Protein AF-A0A924VWR4-F1 (afdb_monomer)

Solvent-accessible surface area (backbone atoms only — not comparable to full-atom values): 21230 Å² total; per-residue (Å²): 136,88,89,84,88,86,80,84,83,84,87,79,92,81,86,88,82,91,78,92,75,86,85,80,85,77,79,80,83,76,83,80,79,82,78,81,77,81,79,81,80,83,77,82,84,86,85,78,79,92,75,90,78,89,78,88,80,89,82,89,89,87,81,88,88,86,81,90,88,87,88,84,91,82,80,90,79,89,89,79,91,80,87,75,86,86,85,73,83,84,75,73,81,76,75,78,75,76,89,74,75,83,78,75,78,74,81,53,50,90,92,40,77,46,79,45,73,54,29,44,74,101,55,84,35,13,27,23,37,36,44,34,42,60,70,42,28,39,35,38,36,30,6,19,20,75,57,51,90,94,40,81,93,51,71,67,46,67,52,74,55,64,75,46,48,79,42,30,90,27,48,55,32,35,34,42,37,39,66,48,53,35,29,47,56,26,36,84,84,42,38,74,65,46,64,64,48,43,35,37,28,25,66,62,33,52,52,52,50,53,59,58,40,65,80,40,82,86,58,78,88,79,52,72,44,73,57,67,81,59,55,72,46,76,57,78,94,38,44,36,33,35,30,62,33,50,48,101,50,79,63,24,26,18,43,34,41,57,47,102,84,26,28,38,34,30,45,48,72,68,52,83,55,44,60,96,88,37,67,34,75,68,51,50,59,37,56,52,82,53,68,96,54,62,70,67,43,75,56,73,69,66,93,59,73,90,60,85,85,78,76,82,41,66,67,61,54,51,54,52,51,58,50,61,75,71,108

Secondary structure (DSSP, 8-state):
------PPPP---------------PPPPPPPP---PPPPP-PPP-----------------------------------------------------------PPPPPTT--EEEEEESSSSSS--EEEEE-SS-EEEE----EE--TTSTT-SEE---THHHHTTGGGEEEEE-----HHHHTTHHHHTTTTT---EEE-HHHHHHHHHHHTT-TTSPPP-EEEPPTT-EEEETTEEEEEEE---SSTT-EEEEEEETTEEEEE--S----EETTEEPHHHHHHHGGGTT--EEEE----TTTTS-S-PPPHHHHHHHHHHHHH-

pLDDT: mean 75.99, std 27.94, range [26.2, 98.81]

Sequence (327 aa):
MNPNNNRPPSRVYHGGLKKNLPIQNNPTPAPRAVSTAPAPHRAPALVTRRHDNKLNMSDTFSSNAAGELTGIKMKKPGAKRFNMPRNRPNIGSASQIKHGVKHNIPDVAPDTFRIIPLGGVEEIGMNMTVFENEHDIIIIDAGFKFKEEATPGIDYILPNTKYLEERKHKIRAMIVTHGHLDHIGALPYIIEKLGMPPIYTRNLTSLMLKKRQAEFPHVPDLDFKIIEGNEGVMIGQTSVKFYGVTHSIPDSMGIIIDTPYGWITTPGDFKLDHIDGKPTDEEEENYKVFDGKNVLLLLGESTNIENPGFSTPESVVHDNLAEIVKS

Structure (mmCIF, N/CA/C/O backbone):
data_AF-A0A924VWR4-F1
#
_entry.id   AF-A0A924VWR4-F1
#
loop_
_atom_site.group_PDB
_atom_site.id
_atom_site.type_symbol
_atom_site.label_atom_id
_atom_site.label_alt_id
_atom_site.label_comp_id
_atom_site.label_asym_id
_atom_site.label_entity_id
_atom_site.label_seq_id
_atom_site.pdbx_PDB_ins_code
_atom_site.Cartn_x
_atom_site.Cartn_y
_atom_site.Cartn_z
_atom_site.occupancy
_atom_site.B_iso_or_equiv
_atom_site.auth_seq_id
_atom_site.auth_comp_id
_atom_site.auth_asym_id
_atom_site.auth_atom_id
_atom_site.pdbx_PDB_model_num
ATOM 1 N N . MET A 1 1 ? -51.755 -17.731 2.845 1.00 37.00 1 MET A N 1
ATOM 2 C CA . MET A 1 1 ? -52.050 -18.963 3.612 1.00 37.00 1 MET A CA 1
ATOM 3 C C . MET A 1 1 ? -50.994 -20.004 3.269 1.00 37.00 1 MET A C 1
ATOM 5 O O . MET A 1 1 ? -50.425 -19.932 2.192 1.00 37.00 1 MET A O 1
ATOM 9 N N . ASN A 1 2 ? -50.675 -20.835 4.255 1.00 29.77 2 ASN A N 1
ATOM 10 C CA . ASN A 1 2 ? -49.412 -21.539 4.504 1.00 29.77 2 ASN A CA 1
ATOM 11 C C . ASN A 1 2 ? -49.279 -22.870 3.689 1.00 29.77 2 ASN A C 1
ATOM 13 O O . ASN A 1 2 ? -50.127 -23.110 2.836 1.00 29.77 2 ASN A O 1
ATOM 17 N N . PRO A 1 3 ? -48.266 -23.740 3.900 1.00 49.81 3 PRO A N 1
ATOM 18 C CA . PRO A 1 3 ? -47.179 -24.053 2.961 1.00 49.81 3 PRO A CA 1
ATOM 19 C C . PRO A 1 3 ? -47.068 -25.583 2.698 1.00 49.81 3 PRO A C 1
ATOM 21 O O . PRO A 1 3 ? -47.842 -26.362 3.244 1.00 49.81 3 PRO A O 1
ATOM 24 N N . ASN A 1 4 ? -46.076 -26.064 1.937 1.00 36.31 4 ASN A N 1
ATOM 25 C CA . ASN A 1 4 ? -45.097 -27.033 2.473 1.00 36.31 4 ASN A CA 1
ATOM 26 C C . ASN A 1 4 ? -44.037 -27.489 1.449 1.00 36.31 4 ASN A C 1
ATOM 28 O O . ASN A 1 4 ? -44.326 -28.199 0.496 1.00 36.31 4 ASN A O 1
ATOM 32 N N . ASN A 1 5 ? -42.791 -27.145 1.792 1.00 38.50 5 ASN A N 1
ATOM 33 C CA . ASN A 1 5 ? -41.699 -28.079 2.088 1.00 38.50 5 ASN A CA 1
ATOM 34 C C . ASN A 1 5 ? -41.116 -28.944 0.948 1.00 38.50 5 ASN A C 1
ATOM 36 O O . ASN A 1 5 ? -41.550 -30.066 0.717 1.00 38.50 5 ASN A O 1
ATOM 40 N N . ASN A 1 6 ? -40.000 -28.484 0.374 1.00 37.72 6 ASN A N 1
ATOM 41 C CA . ASN A 1 6 ? -38.984 -29.363 -0.210 1.00 37.72 6 ASN A CA 1
ATOM 42 C C . ASN A 1 6 ? -37.606 -28.992 0.368 1.00 37.72 6 ASN A C 1
ATOM 44 O O . ASN A 1 6 ? -36.970 -28.032 -0.062 1.00 37.72 6 ASN A O 1
ATOM 48 N N . ARG A 1 7 ? -37.169 -29.747 1.386 1.00 40.91 7 ARG A N 1
ATOM 49 C CA . ARG A 1 7 ? -35.774 -29.802 1.856 1.00 40.91 7 ARG A CA 1
ATOM 50 C C . ARG A 1 7 ? -35.059 -30.966 1.156 1.00 40.91 7 ARG A C 1
ATOM 52 O O . ARG A 1 7 ? -35.660 -32.035 1.061 1.00 40.91 7 ARG A O 1
ATOM 59 N N . PRO A 1 8 ? -33.786 -30.829 0.751 1.00 43.38 8 PRO A N 1
ATOM 60 C CA . PRO A 1 8 ? -32.964 -31.973 0.370 1.00 43.38 8 PRO A CA 1
ATOM 61 C C . PRO A 1 8 ? -32.414 -32.702 1.617 1.00 43.38 8 PRO A C 1
ATOM 63 O O . PRO A 1 8 ? -32.308 -32.094 2.688 1.00 43.38 8 PRO A O 1
ATOM 66 N N . PRO A 1 9 ? -32.081 -34.003 1.517 1.00 45.09 9 PRO A N 1
ATOM 67 C CA . PRO A 1 9 ? -31.749 -34.824 2.674 1.00 45.09 9 PRO A CA 1
ATOM 68 C C . PRO A 1 9 ? -30.313 -34.623 3.173 1.00 45.09 9 PRO A C 1
ATOM 70 O O . PRO A 1 9 ? -29.363 -34.448 2.410 1.00 45.09 9 PRO A O 1
ATOM 73 N N . SER A 1 10 ? -30.184 -34.725 4.494 1.00 34.75 10 SER A N 1
ATOM 74 C CA . SER A 1 10 ? -28.952 -34.826 5.267 1.00 34.75 10 SER A CA 1
ATOM 75 C C . SER A 1 10 ? -28.187 -36.115 4.946 1.00 34.75 10 SER A C 1
ATOM 77 O O . SER A 1 10 ? -28.749 -37.210 4.951 1.00 34.75 10 SER A O 1
ATOM 79 N N . ARG A 1 11 ? -26.874 -36.002 4.713 1.00 36.19 11 ARG A N 1
ATOM 80 C CA . ARG A 1 11 ? -25.972 -37.155 4.597 1.00 36.19 11 ARG A CA 1
ATOM 81 C C . ARG A 1 11 ? -25.289 -37.394 5.942 1.00 36.19 11 ARG A C 1
ATOM 83 O O . ARG A 1 11 ? -24.495 -36.581 6.403 1.00 36.19 11 ARG A O 1
ATOM 90 N N . VAL A 1 12 ? -25.644 -38.513 6.564 1.00 34.88 12 VAL A N 1
ATOM 91 C CA . VAL A 1 12 ? -25.045 -39.040 7.792 1.00 34.88 12 VAL A CA 1
ATOM 92 C C . VAL A 1 12 ? -23.780 -39.823 7.440 1.00 34.88 12 VAL A C 1
ATOM 94 O O . VAL A 1 12 ? -23.773 -40.632 6.513 1.00 34.88 12 VAL A O 1
ATOM 97 N N . TYR A 1 13 ? -22.718 -39.568 8.203 1.00 29.55 13 TYR A N 1
ATOM 98 C CA . TYR A 1 13 ? -21.450 -40.293 8.206 1.00 29.55 13 TYR A CA 1
ATOM 99 C C . TYR A 1 13 ? -21.642 -41.771 8.572 1.00 29.55 13 TYR A C 1
ATOM 101 O O . TYR A 1 13 ? -22.291 -42.082 9.569 1.00 29.55 13 TYR A O 1
ATOM 109 N N . HIS A 1 14 ? -21.010 -42.676 7.824 1.00 35.41 14 HIS A N 1
ATOM 110 C CA . HIS A 1 14 ? -20.687 -44.036 8.268 1.00 35.41 14 HIS A CA 1
ATOM 111 C C . HIS A 1 14 ? -19.191 -44.271 8.058 1.00 35.41 14 HIS A C 1
ATOM 113 O O . HIS A 1 14 ? -18.649 -43.998 6.987 1.00 35.41 14 HIS A O 1
ATOM 119 N N . GLY A 1 15 ? -18.527 -44.719 9.122 1.00 28.70 15 GLY A N 1
ATOM 120 C CA . GLY A 1 15 ? -17.101 -45.001 9.148 1.00 28.70 15 GLY A CA 1
ATOM 121 C C . GLY A 1 15 ? -16.743 -46.426 8.728 1.00 28.70 15 GLY A C 1
ATOM 122 O O . GLY A 1 15 ? -17.579 -47.324 8.717 1.00 28.70 15 GLY A O 1
ATOM 123 N N . GLY A 1 16 ? -15.442 -46.604 8.484 1.00 28.48 16 GLY A N 1
ATOM 124 C CA . GLY A 1 16 ? -14.730 -47.874 8.621 1.00 28.48 16 GLY A CA 1
ATOM 125 C C . GLY A 1 16 ? -14.456 -48.634 7.324 1.00 28.48 16 GLY A C 1
ATOM 126 O O . GLY A 1 16 ? -15.314 -49.356 6.840 1.00 28.48 16 GLY A O 1
ATOM 127 N N . LEU A 1 17 ? -13.214 -48.581 6.828 1.00 33.00 17 LEU A N 1
ATOM 128 C CA . LEU A 1 17 ? -12.233 -49.672 6.983 1.00 33.00 17 LEU A CA 1
ATOM 129 C C . LEU A 1 17 ? -10.978 -49.417 6.132 1.00 33.00 17 LEU A C 1
ATOM 131 O O . LEU A 1 17 ? -11.029 -49.150 4.935 1.00 33.00 17 LEU A O 1
ATOM 135 N N . LYS A 1 18 ? -9.837 -49.505 6.819 1.00 34.91 18 LYS A N 1
ATOM 136 C CA . LYS A 1 18 ? -8.471 -49.328 6.326 1.00 34.91 18 LYS A CA 1
ATOM 137 C C . LYS A 1 18 ? -8.110 -50.404 5.294 1.00 34.91 18 LYS A C 1
ATOM 139 O O . LYS A 1 18 ? -8.316 -51.589 5.549 1.00 34.91 18 LYS A O 1
ATOM 144 N N . LYS A 1 19 ? -7.459 -50.007 4.197 1.00 36.84 19 LYS A N 1
ATOM 145 C CA . LYS A 1 19 ? -6.584 -50.885 3.407 1.00 36.84 19 LYS A CA 1
ATOM 146 C C . LYS A 1 19 ? -5.177 -50.296 3.389 1.00 36.84 19 LYS A C 1
ATOM 148 O O . LYS A 1 19 ? -4.987 -49.136 3.040 1.00 36.84 19 LYS A O 1
ATOM 153 N N . ASN A 1 20 ? -4.231 -51.121 3.827 1.00 35.22 20 ASN A N 1
ATOM 154 C CA . ASN A 1 20 ? -2.800 -50.856 3.884 1.00 35.22 20 ASN A CA 1
ATOM 155 C C . ASN A 1 20 ? -2.233 -50.627 2.475 1.00 35.22 20 ASN A C 1
ATOM 157 O O . ASN A 1 20 ? -2.425 -51.466 1.596 1.00 35.22 20 ASN A O 1
ATOM 161 N N . LEU A 1 21 ? -1.494 -49.533 2.298 1.00 37.75 21 LEU A N 1
ATOM 162 C CA . LEU A 1 21 ? -0.593 -49.298 1.168 1.00 37.75 21 LEU A CA 1
ATOM 163 C C . LEU A 1 21 ? 0.857 -49.351 1.684 1.00 37.75 21 LEU A C 1
ATOM 165 O O . LEU A 1 21 ? 1.100 -48.952 2.826 1.00 37.75 21 LEU A O 1
ATOM 169 N N . PRO A 1 22 ? 1.807 -49.888 0.900 1.00 37.09 22 PRO A N 1
ATOM 170 C CA . PRO A 1 22 ? 3.152 -50.182 1.374 1.00 37.09 22 PRO A CA 1
ATOM 171 C C . PRO A 1 22 ? 3.993 -48.913 1.543 1.00 37.09 22 PRO A C 1
ATOM 173 O O . PRO A 1 22 ? 3.976 -48.009 0.711 1.00 37.09 22 PRO A O 1
ATOM 176 N N . ILE A 1 23 ? 4.758 -48.896 2.634 1.00 36.91 23 ILE A N 1
ATOM 177 C CA . ILE A 1 23 ? 5.749 -47.880 2.988 1.00 36.91 23 ILE A CA 1
ATOM 178 C C . ILE A 1 23 ? 6.904 -47.968 1.982 1.00 36.91 23 ILE A C 1
ATOM 180 O O . ILE A 1 23 ? 7.640 -48.955 1.965 1.00 36.91 23 ILE A O 1
ATOM 184 N N . GLN A 1 24 ? 7.062 -46.946 1.141 1.00 37.56 24 GLN A N 1
ATOM 185 C CA . GLN A 1 24 ? 8.295 -46.728 0.388 1.00 37.56 24 GLN A CA 1
ATOM 186 C C . GLN A 1 24 ? 9.299 -46.009 1.293 1.00 37.56 24 GLN A C 1
ATOM 188 O O . GLN A 1 24 ? 9.077 -44.880 1.728 1.00 37.56 24 GLN A O 1
ATOM 193 N N . ASN A 1 25 ? 10.400 -46.695 1.590 1.00 35.03 25 ASN A N 1
ATOM 194 C CA . ASN A 1 25 ? 11.561 -46.133 2.266 1.00 35.03 25 ASN A CA 1
ATOM 195 C C . ASN A 1 25 ? 12.280 -45.175 1.307 1.00 35.03 25 ASN A C 1
ATOM 197 O O . ASN A 1 25 ? 12.964 -45.628 0.390 1.00 35.03 25 ASN A O 1
ATOM 201 N N . ASN A 1 26 ? 12.147 -43.866 1.524 1.00 37.81 26 ASN A N 1
ATOM 202 C CA . ASN A 1 26 ? 13.001 -42.882 0.862 1.00 37.81 26 ASN A CA 1
ATOM 203 C C . ASN A 1 26 ? 14.375 -42.847 1.555 1.00 37.81 26 ASN A C 1
ATOM 205 O O . ASN A 1 26 ? 14.426 -42.707 2.780 1.00 37.81 26 ASN A O 1
ATOM 209 N N . PRO A 1 27 ? 15.489 -42.976 0.812 1.00 44.00 27 PRO A N 1
ATOM 210 C CA . PRO A 1 27 ? 16.821 -42.944 1.393 1.00 44.00 27 PRO A CA 1
ATOM 211 C C . PRO A 1 27 ? 17.178 -41.535 1.882 1.00 44.00 27 PRO A C 1
ATOM 213 O O . PRO A 1 27 ? 16.954 -40.535 1.202 1.00 44.00 27 PRO A O 1
ATOM 216 N N . THR A 1 28 ? 17.760 -41.490 3.078 1.00 40.31 28 THR A N 1
ATOM 217 C CA . THR A 1 28 ? 18.341 -40.316 3.733 1.00 40.31 28 THR A CA 1
ATOM 218 C C . THR A 1 28 ? 19.301 -39.578 2.789 1.00 40.31 28 THR A C 1
ATOM 220 O O . THR A 1 28 ? 20.196 -40.219 2.231 1.00 40.31 28 THR A O 1
ATOM 223 N N . PRO A 1 29 ? 19.179 -38.251 2.606 1.00 41.34 29 PRO A N 1
ATOM 224 C CA . PRO A 1 29 ? 20.119 -37.510 1.776 1.00 41.34 29 PRO A CA 1
ATOM 225 C C . PRO A 1 29 ? 21.505 -37.485 2.434 1.00 41.34 29 PRO A C 1
ATOM 227 O O . PRO A 1 29 ? 21.658 -37.104 3.595 1.00 41.34 29 PRO A O 1
ATOM 230 N N . ALA A 1 30 ? 22.518 -37.908 1.677 1.00 41.94 30 ALA A N 1
ATOM 231 C CA . ALA A 1 30 ? 23.920 -37.825 2.067 1.00 41.94 30 ALA A CA 1
ATOM 232 C C . ALA A 1 30 ? 24.344 -36.355 2.288 1.00 41.94 30 ALA A C 1
ATOM 234 O O . ALA A 1 30 ? 23.867 -35.466 1.573 1.00 41.94 30 ALA A O 1
ATOM 235 N N . PRO A 1 31 ? 25.244 -36.073 3.249 1.00 39.56 31 PRO A N 1
ATOM 236 C CA . PRO A 1 31 ? 25.675 -34.713 3.544 1.00 39.56 31 PRO A CA 1
ATOM 237 C C . PRO A 1 31 ? 26.419 -34.114 2.344 1.00 39.56 31 PRO A C 1
ATOM 239 O O . PRO A 1 31 ? 27.400 -34.678 1.857 1.00 39.56 31 PRO A O 1
ATOM 242 N N . ARG A 1 32 ? 25.947 -32.957 1.862 1.00 37.31 32 ARG A N 1
ATOM 243 C CA . ARG A 1 32 ? 26.639 -32.173 0.832 1.00 37.31 32 ARG A CA 1
ATOM 244 C C . ARG A 1 32 ? 28.012 -31.752 1.353 1.00 37.31 32 ARG A C 1
ATOM 246 O O . ARG A 1 32 ? 28.119 -31.136 2.411 1.00 37.31 32 ARG A O 1
ATOM 253 N N . ALA A 1 33 ? 29.046 -32.070 0.579 1.00 34.66 33 ALA A N 1
ATOM 254 C CA . ALA A 1 33 ? 30.396 -31.579 0.795 1.00 34.66 33 ALA A CA 1
ATOM 255 C C . ALA A 1 33 ? 30.408 -30.044 0.748 1.00 34.66 33 ALA A C 1
ATOM 257 O O . ALA A 1 33 ? 29.919 -29.428 -0.201 1.00 34.66 33 ALA A O 1
ATOM 258 N N . VAL A 1 34 ? 30.968 -29.442 1.794 1.00 34.19 34 VAL A N 1
ATOM 259 C CA . VAL A 1 34 ? 31.228 -28.008 1.902 1.00 34.19 34 VAL A CA 1
ATOM 260 C C . VAL A 1 34 ? 32.286 -27.647 0.861 1.00 34.19 34 VAL A C 1
ATOM 262 O O . VAL A 1 34 ? 33.453 -28.001 1.003 1.00 34.19 34 VAL A O 1
ATOM 265 N N . SER A 1 35 ? 31.872 -26.967 -0.207 1.00 32.78 35 SER A N 1
ATOM 266 C CA . SER A 1 35 ? 32.797 -26.303 -1.122 1.00 32.78 35 SER A CA 1
ATOM 267 C C . SER A 1 35 ? 33.290 -25.025 -0.447 1.00 32.78 35 SER A C 1
ATOM 269 O O . SER A 1 35 ? 32.537 -24.072 -0.250 1.00 32.78 35 SER A O 1
ATOM 271 N N . THR A 1 36 ? 34.549 -25.034 -0.021 1.00 33.31 36 THR A N 1
ATOM 272 C CA . THR A 1 36 ? 35.241 -23.868 0.525 1.00 33.31 36 THR A CA 1
ATOM 273 C C . THR A 1 36 ? 35.600 -22.920 -0.616 1.00 33.31 36 THR A C 1
ATOM 275 O O . THR A 1 36 ? 36.595 -23.130 -1.312 1.00 33.31 36 THR A O 1
ATOM 278 N N . ALA A 1 37 ? 34.798 -21.874 -0.810 1.00 34.72 37 ALA A N 1
ATOM 279 C CA . ALA A 1 37 ? 35.198 -20.732 -1.622 1.00 34.72 37 ALA A CA 1
ATOM 280 C C . ALA A 1 37 ? 36.376 -20.000 -0.938 1.00 34.72 37 ALA A C 1
ATOM 282 O O . ALA A 1 37 ? 36.337 -19.795 0.280 1.00 34.72 37 ALA A O 1
ATOM 283 N N . PRO A 1 38 ? 37.436 -19.619 -1.674 1.00 38.03 38 PRO A N 1
ATOM 284 C CA . PRO A 1 38 ? 38.563 -18.895 -1.102 1.00 38.03 38 PRO A CA 1
ATOM 285 C C . PRO A 1 38 ? 38.150 -17.472 -0.704 1.00 38.03 38 PRO A C 1
ATOM 287 O O . PRO A 1 38 ? 37.421 -16.790 -1.422 1.00 38.03 38 PRO A O 1
ATOM 290 N N . ALA A 1 39 ? 38.631 -17.031 0.460 1.00 37.38 39 ALA A N 1
ATOM 291 C CA . ALA A 1 39 ? 38.384 -15.702 1.005 1.00 37.38 39 ALA A CA 1
ATOM 292 C C . ALA A 1 39 ? 38.864 -14.588 0.048 1.00 37.38 39 ALA A C 1
ATOM 294 O O . ALA A 1 39 ? 39.963 -14.700 -0.505 1.00 37.38 39 ALA A O 1
ATOM 295 N N . PRO A 1 40 ? 38.113 -13.483 -0.113 1.00 38.72 40 PRO A N 1
ATOM 296 C CA . PRO A 1 40 ? 38.601 -12.332 -0.856 1.00 38.72 40 PRO A CA 1
ATOM 297 C C . PRO A 1 40 ? 39.747 -11.652 -0.093 1.00 38.72 40 PRO A C 1
ATOM 299 O O . PRO A 1 40 ? 39.680 -11.414 1.116 1.00 38.72 40 PRO A O 1
ATOM 302 N N . HIS A 1 41 ? 40.819 -11.353 -0.823 1.00 36.97 41 HIS A N 1
ATOM 303 C CA . HIS A 1 41 ? 42.013 -10.676 -0.333 1.00 36.97 41 HIS A CA 1
ATOM 304 C C . HIS A 1 41 ? 41.678 -9.355 0.383 1.00 36.97 41 HIS A C 1
ATOM 306 O O . HIS A 1 41 ? 41.041 -8.465 -0.177 1.00 36.97 41 HIS A O 1
ATOM 312 N N . ARG A 1 42 ? 42.179 -9.208 1.618 1.00 32.25 42 ARG A N 1
ATOM 313 C CA . ARG A 1 42 ? 42.238 -7.930 2.341 1.00 32.25 42 ARG A CA 1
ATOM 314 C C . ARG A 1 42 ? 43.100 -6.936 1.559 1.00 32.25 42 ARG A C 1
ATOM 316 O O . ARG A 1 42 ? 44.308 -7.133 1.444 1.00 32.25 42 ARG A O 1
ATOM 323 N N . ALA A 1 43 ? 42.492 -5.851 1.091 1.00 35.53 43 ALA A N 1
ATOM 324 C CA . ALA A 1 43 ? 43.220 -4.657 0.680 1.00 35.53 43 ALA A CA 1
ATOM 325 C C . ALA A 1 43 ? 43.857 -3.978 1.916 1.00 35.53 43 ALA A C 1
ATOM 327 O O . ALA A 1 43 ? 43.243 -3.971 2.990 1.00 35.53 43 ALA A O 1
ATOM 328 N N . PRO A 1 44 ? 45.082 -3.434 1.812 1.00 35.59 44 PRO A N 1
ATOM 329 C CA . PRO A 1 44 ? 45.762 -2.810 2.940 1.00 35.59 44 PRO A CA 1
ATOM 330 C C . PRO A 1 44 ? 45.117 -1.471 3.324 1.00 35.59 44 PRO A C 1
ATOM 332 O O . PRO A 1 44 ? 44.711 -0.681 2.475 1.00 35.59 44 PRO A O 1
ATOM 335 N N . ALA A 1 45 ? 45.058 -1.222 4.632 1.00 30.56 45 ALA A N 1
ATOM 336 C CA . ALA A 1 45 ? 44.579 0.017 5.228 1.00 30.56 45 ALA A CA 1
ATOM 337 C C . ALA A 1 45 ? 45.467 1.207 4.827 1.00 30.56 45 ALA A C 1
ATOM 339 O O . ALA A 1 45 ? 46.664 1.225 5.121 1.00 30.56 45 ALA A O 1
ATOM 340 N N . LEU A 1 46 ? 44.867 2.225 4.207 1.00 30.20 46 LEU A N 1
ATOM 341 C CA . LEU A 1 46 ? 45.520 3.508 3.974 1.00 30.20 46 LEU A CA 1
ATOM 342 C C . LEU A 1 46 ? 45.379 4.374 5.234 1.00 30.20 46 LEU A C 1
ATOM 344 O O . LEU A 1 46 ? 44.351 4.999 5.484 1.00 30.20 46 LEU A O 1
ATOM 348 N N . VAL A 1 47 ? 46.432 4.389 6.047 1.00 29.52 47 VAL A N 1
ATOM 349 C CA . VAL A 1 47 ? 46.640 5.380 7.105 1.00 29.52 47 VAL A CA 1
ATOM 350 C C . VAL A 1 47 ? 47.368 6.569 6.491 1.00 29.52 47 VAL A C 1
ATOM 352 O O . VAL A 1 47 ? 48.569 6.479 6.260 1.00 29.52 47 VAL A O 1
ATOM 355 N N . THR A 1 48 ? 46.696 7.708 6.309 1.00 31.83 48 THR A N 1
ATOM 356 C CA . THR A 1 48 ? 47.388 9.000 6.172 1.00 31.83 48 THR A CA 1
ATOM 357 C C . THR A 1 48 ? 46.606 10.150 6.807 1.00 31.83 48 THR A C 1
ATOM 359 O O . THR A 1 48 ? 45.629 10.645 6.262 1.00 31.83 48 THR A O 1
ATOM 362 N N . ARG A 1 49 ? 47.124 10.557 7.972 1.00 27.56 49 ARG A N 1
ATOM 363 C CA . ARG A 1 49 ? 47.335 11.927 8.478 1.00 27.56 49 ARG A CA 1
ATOM 364 C C . ARG A 1 49 ? 46.169 12.926 8.433 1.00 27.56 49 ARG A C 1
ATOM 366 O O . ARG A 1 49 ? 45.872 13.537 7.416 1.00 27.56 49 ARG A O 1
ATOM 373 N N . ARG A 1 50 ? 45.679 13.234 9.641 1.00 27.83 50 ARG A N 1
ATOM 374 C CA . ARG A 1 50 ? 45.103 14.537 10.003 1.00 27.83 50 ARG A CA 1
ATOM 375 C C . ARG A 1 50 ? 46.090 15.654 9.650 1.00 27.83 50 ARG A C 1
ATOM 377 O O . ARG A 1 50 ? 47.246 15.599 10.077 1.00 27.83 50 ARG A O 1
ATOM 384 N N . HIS A 1 51 ? 45.628 16.660 8.920 1.00 30.53 51 HIS A N 1
ATOM 385 C CA . HIS A 1 51 ? 46.253 17.977 8.863 1.00 30.53 51 HIS A CA 1
ATOM 386 C C . HIS A 1 51 ? 45.205 19.010 9.260 1.00 30.53 51 HIS A C 1
ATOM 388 O O . HIS A 1 51 ? 44.265 19.286 8.520 1.00 30.53 51 HIS A O 1
ATOM 394 N N . ASP A 1 52 ? 45.386 19.533 10.469 1.00 31.11 52 ASP A N 1
ATOM 395 C CA . ASP A 1 52 ? 44.813 20.793 10.903 1.00 31.11 52 ASP A CA 1
ATOM 396 C C . ASP A 1 52 ? 45.417 21.907 10.045 1.00 31.11 52 ASP A C 1
ATOM 398 O O . ASP A 1 52 ? 46.637 22.015 9.949 1.00 31.11 52 ASP A O 1
ATOM 402 N N . ASN A 1 53 ? 44.580 22.756 9.455 1.00 29.58 53 ASN A N 1
ATOM 403 C CA . ASN A 1 53 ? 45.028 24.052 8.962 1.00 29.58 53 ASN A CA 1
ATOM 404 C C . ASN A 1 53 ? 44.016 25.125 9.364 1.00 29.58 53 ASN A C 1
ATOM 406 O O . ASN A 1 53 ? 43.001 25.354 8.710 1.00 29.58 53 ASN A O 1
ATOM 410 N N . LYS A 1 54 ? 44.325 25.780 10.486 1.00 29.48 54 LYS A N 1
ATOM 411 C CA . LYS A 1 54 ? 43.894 27.146 10.779 1.00 29.48 54 LYS A CA 1
ATOM 412 C C . LYS A 1 54 ? 44.737 28.086 9.925 1.00 29.48 54 LYS A C 1
ATOM 414 O O . LYS A 1 54 ? 45.947 28.128 10.116 1.00 29.48 54 LYS A O 1
ATOM 419 N N . LEU A 1 55 ? 44.103 28.900 9.089 1.00 29.41 55 LEU A N 1
ATOM 420 C CA . LEU A 1 55 ? 44.685 30.151 8.609 1.00 29.41 55 LEU A CA 1
ATOM 421 C C . LEU A 1 55 ? 43.614 31.244 8.660 1.00 29.41 55 LEU A C 1
ATOM 423 O O . LEU A 1 55 ? 42.647 31.229 7.906 1.00 29.41 55 LEU A O 1
ATOM 427 N N . ASN A 1 56 ? 43.811 32.173 9.595 1.00 27.58 56 ASN A N 1
ATOM 428 C CA . ASN A 1 56 ? 43.296 33.534 9.516 1.00 27.58 56 ASN A CA 1
ATOM 429 C C . ASN A 1 56 ? 44.189 34.312 8.546 1.00 27.58 56 ASN A C 1
ATOM 431 O O . ASN A 1 56 ? 45.409 34.225 8.673 1.00 27.58 56 ASN A O 1
ATOM 435 N N . MET A 1 57 ? 43.606 35.162 7.701 1.00 27.50 57 MET A N 1
ATOM 436 C CA . MET A 1 57 ? 44.212 36.459 7.401 1.00 27.50 57 MET A CA 1
ATOM 437 C C . MET A 1 57 ? 43.165 37.446 6.887 1.00 27.50 57 MET A C 1
ATOM 439 O O . MET A 1 57 ? 42.443 37.191 5.926 1.00 27.50 57 MET A O 1
ATOM 443 N N . SER A 1 58 ? 43.092 38.556 7.612 1.00 28.27 58 SER A N 1
ATOM 444 C CA . SER A 1 58 ? 42.569 39.852 7.209 1.00 28.27 58 SER A CA 1
ATOM 445 C C . SER A 1 58 ? 43.388 40.438 6.060 1.00 28.27 58 SER A C 1
ATOM 447 O O . SER A 1 58 ? 44.575 40.141 5.966 1.00 28.27 58 SER A O 1
ATOM 449 N N . ASP A 1 59 ? 42.751 41.278 5.236 1.00 28.81 59 ASP A N 1
ATOM 450 C CA . ASP A 1 59 ? 43.212 42.623 4.828 1.00 28.81 59 ASP A CA 1
ATOM 451 C C . ASP A 1 59 ? 42.319 43.134 3.678 1.00 28.81 59 ASP A C 1
ATOM 453 O O . ASP A 1 59 ? 42.161 42.496 2.645 1.00 28.81 59 ASP A O 1
ATOM 457 N N . THR A 1 60 ? 41.418 44.066 4.001 1.00 27.84 60 THR A N 1
ATOM 458 C CA . THR A 1 60 ? 41.478 45.507 3.677 1.00 27.84 60 THR A CA 1
ATOM 459 C C . THR A 1 60 ? 41.228 45.857 2.207 1.00 27.84 60 THR A C 1
ATOM 461 O O . THR A 1 60 ? 42.073 45.671 1.350 1.00 27.84 60 THR A O 1
ATOM 464 N N . PHE A 1 61 ? 40.086 46.507 1.957 1.00 26.20 61 PHE A N 1
ATOM 465 C CA . PHE A 1 61 ? 40.032 47.769 1.214 1.00 26.20 61 PHE A CA 1
ATOM 466 C C . PHE A 1 61 ? 38.885 48.620 1.777 1.00 26.20 61 PHE A C 1
ATOM 468 O O . PHE A 1 61 ? 37.727 48.211 1.802 1.00 26.20 61 PHE A O 1
ATOM 475 N N . SER A 1 62 ? 39.255 49.794 2.285 1.00 27.67 62 SER A N 1
ATOM 476 C CA . SER A 1 62 ? 38.375 50.882 2.706 1.00 27.67 62 SER A CA 1
ATOM 477 C C . SER A 1 62 ? 38.397 51.961 1.629 1.00 27.67 62 SER A C 1
ATOM 479 O O . SER A 1 62 ? 39.472 52.283 1.125 1.00 27.67 62 SER A O 1
ATOM 481 N N . SER A 1 63 ? 37.247 52.576 1.349 1.00 28.78 63 SER A N 1
ATOM 482 C CA . SER A 1 63 ? 37.195 53.986 0.951 1.00 28.78 63 SER A CA 1
ATOM 483 C C . SER A 1 63 ? 35.819 54.599 1.242 1.00 28.78 63 SER A C 1
ATOM 485 O O . SER A 1 63 ? 34.853 54.366 0.523 1.00 28.78 63 SER A O 1
ATOM 487 N N . ASN A 1 64 ? 35.773 55.347 2.348 1.00 30.12 64 ASN A N 1
ATOM 488 C CA . ASN A 1 64 ? 35.169 56.669 2.572 1.00 30.12 64 ASN A CA 1
ATOM 489 C C . ASN A 1 64 ? 34.049 57.175 1.639 1.00 30.12 64 ASN A C 1
ATOM 491 O O . ASN A 1 64 ? 34.273 57.359 0.449 1.00 30.12 64 ASN A O 1
ATOM 495 N N . ALA A 1 65 ? 32.949 57.655 2.236 1.00 28.84 65 ALA A N 1
ATOM 496 C CA . ALA A 1 65 ? 32.720 59.099 2.422 1.00 28.84 65 ALA A CA 1
ATOM 497 C C . ALA A 1 65 ? 31.471 59.362 3.285 1.00 28.84 65 ALA A C 1
ATOM 499 O O . ALA A 1 65 ? 30.394 58.825 3.038 1.00 28.84 65 ALA A O 1
ATOM 500 N N . ALA A 1 66 ? 31.642 60.219 4.291 1.00 31.11 66 ALA A N 1
ATOM 501 C CA . ALA A 1 66 ? 30.608 60.792 5.145 1.00 31.11 66 ALA A CA 1
ATOM 502 C C . ALA A 1 66 ? 30.519 62.312 4.904 1.00 31.11 66 ALA A C 1
ATOM 504 O O . ALA A 1 66 ? 31.503 62.928 4.500 1.00 31.11 66 ALA A O 1
ATOM 505 N N . GLY A 1 67 ? 29.365 62.897 5.223 1.00 26.75 67 GLY A N 1
ATOM 506 C CA . GLY A 1 67 ? 29.135 64.332 5.459 1.00 26.75 67 GLY A CA 1
ATOM 507 C C . GLY A 1 67 ? 27.693 64.499 5.958 1.00 26.75 67 GLY A C 1
ATOM 508 O O . GLY A 1 67 ? 26.773 64.163 5.221 1.00 26.75 67 GLY A O 1
ATOM 509 N N . GLU A 1 68 ? 27.461 64.617 7.275 1.00 31.16 68 GLU A N 1
ATOM 510 C CA . GLU A 1 68 ? 27.323 65.870 8.065 1.00 31.16 68 GLU A CA 1
ATOM 511 C C . GLU A 1 68 ? 26.055 66.671 7.697 1.00 31.16 68 GLU A C 1
ATOM 513 O O . GLU A 1 68 ? 25.746 66.823 6.527 1.00 31.16 68 GLU A O 1
ATOM 518 N N . LEU A 1 69 ? 25.236 67.264 8.575 1.00 30.81 69 LEU A N 1
ATOM 519 C CA . LEU A 1 69 ? 25.226 67.595 10.011 1.00 30.81 69 LEU A CA 1
ATOM 520 C C . LEU A 1 69 ? 23.786 68.140 10.255 1.00 30.81 69 LEU A C 1
ATOM 522 O O . LEU A 1 69 ? 23.239 68.835 9.405 1.00 30.81 69 LEU A O 1
ATOM 526 N N . THR A 1 70 ? 23.047 67.851 11.324 1.00 28.84 70 THR A N 1
ATOM 527 C CA . THR A 1 70 ? 23.050 68.611 12.588 1.00 28.84 70 THR A CA 1
ATOM 528 C C . THR A 1 70 ? 21.844 68.150 13.420 1.00 28.84 70 THR A C 1
ATOM 530 O O . THR A 1 70 ? 20.765 67.892 12.888 1.00 28.84 70 THR A O 1
ATOM 533 N N . GLY A 1 71 ? 22.015 68.058 14.738 1.00 29.94 71 GLY A N 1
ATOM 534 C CA . GLY A 1 71 ? 20.929 67.820 15.685 1.00 29.94 71 GLY A CA 1
ATOM 535 C C . GLY A 1 71 ? 20.477 69.105 16.376 1.00 29.94 71 GLY A C 1
ATOM 536 O O . GLY A 1 71 ? 21.298 69.962 16.689 1.00 29.94 71 GLY A O 1
ATOM 537 N N . ILE A 1 72 ? 19.185 69.187 16.705 1.00 28.84 72 ILE A N 1
ATOM 538 C CA . ILE A 1 72 ? 18.663 70.031 17.789 1.00 28.84 72 ILE A CA 1
ATOM 539 C C . ILE A 1 72 ? 17.644 69.201 18.584 1.00 28.84 72 ILE A C 1
ATOM 541 O O . ILE A 1 72 ? 16.649 68.716 18.050 1.00 28.84 72 ILE A O 1
ATOM 545 N N . LYS A 1 73 ? 17.906 69.033 19.884 1.00 38.88 73 LYS A N 1
ATOM 546 C CA . LYS A 1 73 ? 17.002 68.441 20.885 1.00 38.88 73 LYS A CA 1
ATOM 547 C C . LYS A 1 73 ? 16.062 69.534 21.398 1.00 38.88 73 LYS A C 1
ATOM 549 O O . LYS A 1 73 ? 16.574 70.522 21.910 1.00 38.88 73 LYS A O 1
ATOM 554 N N . MET A 1 74 ? 14.737 69.336 21.377 1.00 27.72 74 MET A N 1
ATOM 555 C CA . MET A 1 74 ? 13.781 70.117 22.188 1.00 27.72 74 MET A CA 1
ATOM 556 C C . MET A 1 74 ? 12.550 69.300 22.640 1.00 27.72 74 MET A C 1
ATOM 558 O O . MET A 1 74 ? 12.238 68.242 22.105 1.00 27.72 74 MET A O 1
ATOM 562 N N . LYS A 1 75 ? 11.940 69.800 23.723 1.00 28.61 75 LYS A N 1
ATOM 563 C CA . LYS A 1 75 ? 10.999 69.208 24.697 1.00 28.61 75 LYS A CA 1
ATOM 564 C C . LYS A 1 75 ? 9.692 68.611 24.142 1.00 28.61 75 LYS A C 1
ATOM 566 O O . LYS A 1 75 ? 9.127 69.110 23.179 1.00 28.61 75 LYS A O 1
ATOM 571 N N . LYS A 1 76 ? 9.136 67.644 24.895 1.00 40.53 76 LYS A N 1
ATOM 572 C CA . LYS A 1 76 ? 7.726 67.204 24.828 1.00 40.53 76 LYS A CA 1
ATOM 573 C C . LYS A 1 76 ? 6.759 68.377 25.068 1.00 40.53 76 LYS A C 1
ATOM 575 O O . LYS A 1 76 ? 6.920 69.076 26.070 1.00 40.53 76 LYS A O 1
ATOM 580 N N . PRO A 1 77 ? 5.664 68.450 24.299 1.00 31.42 77 PRO A N 1
ATOM 581 C CA . PRO A 1 77 ? 4.376 68.881 24.818 1.00 31.42 77 PRO A CA 1
ATOM 582 C C . PRO A 1 77 ? 3.332 67.768 24.666 1.00 31.42 77 PRO A C 1
ATOM 584 O O . PRO A 1 77 ? 3.341 66.984 23.719 1.00 31.42 77 PRO A O 1
ATOM 587 N N . GLY A 1 78 ? 2.438 67.676 25.646 1.00 34.47 78 GLY A N 1
ATOM 588 C CA . GLY A 1 78 ? 1.286 66.792 25.571 1.00 34.47 78 GLY A CA 1
ATOM 589 C C . GLY A 1 78 ? 0.193 67.316 24.638 1.00 34.47 78 GLY A C 1
ATOM 590 O O . GLY A 1 78 ? 0.160 68.494 24.290 1.00 34.47 78 GLY A O 1
ATOM 591 N N . ALA A 1 79 ? -0.750 66.407 24.382 1.00 33.44 79 ALA A N 1
ATOM 592 C CA . ALA A 1 79 ? -2.188 66.618 24.215 1.00 33.44 79 ALA A CA 1
ATOM 593 C C . ALA A 1 79 ? -2.813 66.204 22.867 1.00 33.44 79 ALA A C 1
ATOM 595 O O . ALA A 1 79 ? -2.333 66.510 21.783 1.00 33.44 79 ALA A O 1
ATOM 596 N N . LYS A 1 80 ? -4.009 65.626 23.056 1.00 31.31 80 LYS A N 1
ATOM 597 C CA . LYS A 1 80 ? -5.177 65.499 22.169 1.00 31.31 80 LYS A CA 1
ATOM 598 C C . LYS A 1 80 ? -5.272 64.244 21.294 1.00 31.31 80 LYS A C 1
ATOM 600 O O . LYS A 1 80 ? -4.765 64.155 20.185 1.00 31.31 80 LYS A O 1
ATOM 605 N N . ARG A 1 81 ? -6.069 63.305 21.824 1.00 40.81 81 ARG A N 1
ATOM 606 C CA . ARG A 1 81 ? -6.812 62.277 21.086 1.00 40.81 81 ARG A CA 1
ATOM 607 C C . ARG A 1 81 ? -7.580 62.942 19.938 1.00 40.81 81 ARG A C 1
ATOM 609 O O . ARG A 1 81 ? -8.471 63.745 20.200 1.00 40.81 81 ARG A O 1
ATOM 616 N N . PHE A 1 82 ? -7.268 62.564 18.704 1.00 32.38 82 PHE A N 1
ATOM 617 C CA . PHE A 1 82 ? -8.124 62.811 17.548 1.00 32.38 82 PHE A CA 1
ATOM 618 C C . PHE A 1 82 ? -8.811 61.501 17.172 1.00 32.38 82 PHE A C 1
ATOM 620 O O . PHE A 1 82 ? -8.167 60.517 16.815 1.00 32.38 82 PHE A O 1
ATOM 627 N N . ASN A 1 83 ? -10.130 61.490 17.333 1.00 38.75 83 ASN A N 1
ATOM 628 C CA . ASN A 1 83 ? -11.005 60.381 16.992 1.00 38.75 83 ASN A CA 1
ATOM 629 C C . ASN A 1 83 ? -11.448 60.591 15.536 1.00 38.75 83 ASN A C 1
ATOM 631 O O . ASN A 1 83 ? -12.195 61.528 15.269 1.00 38.75 83 ASN A O 1
ATOM 635 N N . MET A 1 84 ? -10.968 59.767 14.601 1.00 35.41 84 MET A N 1
ATOM 636 C CA . MET A 1 84 ? -11.464 59.751 13.218 1.00 35.41 84 MET A CA 1
ATOM 637 C C . MET A 1 84 ? -12.368 58.526 13.013 1.00 35.41 84 MET A C 1
ATOM 639 O O . MET A 1 84 ? -11.971 57.422 13.399 1.00 35.41 84 MET A O 1
ATOM 643 N N . PRO A 1 85 ? -13.573 58.678 12.431 1.00 36.41 85 PRO A N 1
ATOM 644 C CA . PRO A 1 85 ? -14.517 57.577 12.297 1.00 36.41 85 PRO A CA 1
ATOM 645 C C . PRO A 1 85 ? -14.033 56.568 11.251 1.00 36.41 85 PRO A C 1
ATOM 647 O O . PRO A 1 85 ? -13.722 56.924 10.115 1.00 36.41 85 PRO A O 1
ATOM 650 N N . ARG A 1 86 ? -14.010 55.284 11.620 1.00 41.16 86 ARG A N 1
ATOM 651 C CA . ARG A 1 86 ? -13.855 54.177 10.671 1.00 41.16 86 ARG A CA 1
ATOM 652 C C . ARG A 1 86 ? -15.160 54.000 9.903 1.00 41.16 86 ARG A C 1
ATOM 654 O O . ARG A 1 86 ? -16.104 53.438 10.443 1.00 41.16 86 ARG A O 1
ATOM 661 N N . ASN A 1 87 ? -15.181 54.414 8.641 1.00 38.19 87 ASN A N 1
ATOM 662 C CA . ASN A 1 87 ? -16.228 54.020 7.706 1.00 38.19 87 ASN A CA 1
ATOM 663 C C . ASN A 1 87 ? -15.674 52.899 6.811 1.00 38.19 87 ASN A C 1
ATOM 665 O O . ASN A 1 87 ? -14.987 53.161 5.827 1.00 38.19 87 ASN A O 1
ATOM 669 N N . ARG A 1 88 ? -15.896 51.637 7.205 1.00 36.84 88 ARG A N 1
ATOM 670 C CA . ARG A 1 88 ? -15.714 50.477 6.317 1.00 36.84 88 ARG A CA 1
ATOM 671 C C . ARG A 1 88 ? -17.082 50.144 5.715 1.00 36.84 88 ARG A C 1
ATOM 673 O O . ARG A 1 88 ? -18.023 49.982 6.491 1.00 36.84 88 ARG A O 1
ATOM 680 N N . PRO A 1 89 ? -17.215 50.042 4.384 1.00 35.44 89 PRO A N 1
ATOM 681 C CA . PRO A 1 89 ? -18.475 49.653 3.771 1.00 35.44 89 PRO A CA 1
ATOM 682 C C . PRO A 1 89 ? -18.862 48.237 4.213 1.00 35.44 89 PRO A C 1
ATOM 684 O O . PRO A 1 89 ? -18.041 47.318 4.228 1.00 35.44 89 PRO A O 1
ATOM 687 N N . ASN A 1 90 ? -20.125 48.106 4.614 1.00 38.97 90 ASN A N 1
ATOM 688 C CA . ASN A 1 90 ? -20.759 46.880 5.073 1.00 38.97 90 ASN A CA 1
ATOM 689 C C . ASN A 1 90 ? -20.962 45.947 3.867 1.00 38.97 90 ASN A C 1
ATOM 691 O O . ASN A 1 90 ? -21.954 46.062 3.149 1.00 38.97 90 ASN A O 1
ATOM 695 N N . ILE A 1 91 ? -19.990 45.072 3.604 1.00 41.34 91 ILE A N 1
ATOM 696 C CA . ILE A 1 91 ? -20.165 43.964 2.661 1.00 41.34 91 ILE A CA 1
ATOM 697 C C . ILE A 1 91 ? -21.089 42.964 3.350 1.00 41.34 91 ILE A C 1
ATOM 699 O O . ILE A 1 91 ? -20.780 42.466 4.433 1.00 41.34 91 ILE A O 1
ATOM 703 N N . GLY A 1 92 ? -22.252 42.762 2.733 1.00 36.31 92 GLY A N 1
ATOM 704 C CA . GLY A 1 92 ? -23.354 41.966 3.246 1.00 36.31 92 GLY A CA 1
ATOM 705 C C . GLY A 1 92 ? -22.923 40.594 3.750 1.00 36.31 92 GLY A C 1
ATOM 706 O O . GLY A 1 92 ? -21.996 39.977 3.232 1.00 36.31 92 GLY A O 1
ATOM 707 N N . SER A 1 93 ? -23.635 40.161 4.788 1.00 39.38 93 SER A N 1
ATOM 708 C CA . SER A 1 93 ? -23.586 38.851 5.427 1.00 39.38 93 SER A CA 1
ATOM 709 C C . SER A 1 93 ? -23.059 37.745 4.511 1.00 39.38 93 SER A C 1
ATOM 711 O O . SER A 1 93 ? -23.793 37.224 3.669 1.00 39.38 93 SER A O 1
ATOM 713 N N . ALA A 1 94 ? -21.809 37.338 4.737 1.00 42.84 94 ALA A N 1
ATOM 714 C CA . ALA A 1 94 ? -21.377 36.002 4.375 1.00 42.84 94 ALA A CA 1
ATOM 715 C C . ALA A 1 94 ? -22.395 35.040 4.995 1.00 42.84 94 ALA A C 1
ATOM 717 O O . ALA A 1 94 ? -22.565 35.012 6.218 1.00 42.84 94 ALA A O 1
ATOM 718 N N . SER A 1 95 ? -23.138 34.328 4.146 1.00 40.88 95 SER A N 1
ATOM 719 C CA . SER A 1 95 ? -24.024 33.265 4.590 1.00 40.88 95 SER A CA 1
ATOM 720 C C . SER A 1 95 ? -23.213 32.374 5.517 1.00 40.88 95 SER A C 1
ATOM 722 O O . SER A 1 95 ? -22.178 31.844 5.110 1.00 40.88 95 SER A O 1
ATOM 724 N N . GLN A 1 96 ? -23.646 32.253 6.768 1.00 41.72 96 GLN A N 1
ATOM 725 C CA . GLN A 1 96 ? -23.096 31.279 7.692 1.00 41.72 96 GLN A CA 1
ATOM 726 C C . GLN A 1 96 ? -23.227 29.906 7.030 1.00 41.72 96 GLN A C 1
ATOM 728 O O . GLN A 1 96 ? -24.306 29.312 7.032 1.00 41.72 96 GLN A O 1
ATOM 733 N N . ILE A 1 97 ? -22.143 29.407 6.431 1.00 41.69 97 ILE A N 1
ATOM 734 C CA . ILE A 1 97 ? -22.036 27.999 6.073 1.00 41.69 97 ILE A CA 1
ATOM 735 C C . ILE A 1 97 ? -22.092 27.280 7.410 1.00 41.69 97 ILE A C 1
ATOM 737 O O . ILE A 1 97 ? -21.127 27.306 8.178 1.00 41.69 97 ILE A O 1
ATOM 741 N N . LYS A 1 98 ? -23.265 26.724 7.723 1.00 37.34 98 LYS A N 1
ATOM 742 C CA . LYS A 1 98 ? -23.506 25.919 8.915 1.00 37.34 98 LYS A CA 1
ATOM 743 C C . LYS A 1 98 ? -22.499 24.766 8.916 1.00 37.34 98 LYS A C 1
ATOM 745 O O . LYS A 1 98 ? -22.740 23.722 8.321 1.00 37.34 98 LYS A O 1
ATOM 750 N N . HIS A 1 99 ? -21.370 24.959 9.591 1.00 50.31 99 HIS A N 1
ATOM 751 C CA . HIS A 1 99 ? -20.461 23.893 9.994 1.00 50.31 99 HIS A CA 1
ATOM 752 C C . HIS A 1 99 ? -21.191 23.078 11.063 1.00 50.31 99 HIS A C 1
ATOM 754 O O . HIS A 1 99 ? -21.079 23.366 12.252 1.00 50.31 99 HIS A O 1
ATOM 760 N N . GLY A 1 100 ? -22.053 22.149 10.647 1.00 46.75 100 GLY A N 1
ATOM 761 C CA . GLY A 1 100 ? -23.026 21.598 11.587 1.00 46.75 100 GLY A CA 1
ATOM 762 C C . GLY A 1 100 ? -23.784 20.355 11.154 1.00 46.75 100 GLY A C 1
ATOM 763 O O . GLY A 1 100 ? -24.821 20.080 11.744 1.00 46.75 100 GLY A O 1
ATOM 764 N N . VAL A 1 101 ? -23.287 19.584 10.189 1.00 44.53 101 VAL A N 1
ATOM 765 C CA . VAL A 1 101 ? -23.700 18.182 10.071 1.00 44.53 101 VAL A CA 1
ATOM 766 C C . VAL A 1 101 ? -22.475 17.344 10.395 1.00 44.53 101 VAL A C 1
ATOM 768 O O . VAL A 1 101 ? -21.588 17.169 9.564 1.00 44.53 101 VAL A O 1
ATOM 771 N N . LYS A 1 102 ? -22.388 16.859 11.639 1.00 56.50 102 LYS A N 1
ATOM 772 C CA . LYS A 1 102 ? -21.536 15.702 11.922 1.00 56.50 102 LYS A CA 1
ATOM 773 C C . LYS A 1 102 ? -22.144 14.552 11.127 1.00 56.50 102 LYS A C 1
ATOM 775 O O . LYS A 1 102 ? -23.128 13.964 11.565 1.00 56.50 102 LYS A O 1
ATOM 780 N N . HIS A 1 103 ? -21.613 14.284 9.939 1.00 59.16 103 HIS A N 1
ATOM 781 C CA . HIS A 1 103 ? -21.883 13.027 9.260 1.00 59.16 103 HIS A CA 1
ATOM 782 C C . HIS A 1 103 ? -21.319 11.931 10.157 1.00 59.16 103 HIS A C 1
ATOM 784 O O . HIS A 1 103 ? -20.108 11.743 10.240 1.00 59.16 103 HIS A O 1
ATOM 790 N N . ASN A 1 104 ? -22.200 11.294 10.924 1.00 79.50 104 ASN A N 1
ATOM 791 C CA . ASN A 1 104 ? -21.813 10.199 11.788 1.00 79.50 104 ASN A CA 1
ATOM 792 C C . ASN A 1 104 ? -21.603 8.988 10.880 1.00 79.50 104 ASN A C 1
ATOM 794 O O . ASN A 1 104 ? -22.572 8.367 10.449 1.00 79.50 104 ASN A O 1
ATOM 798 N N . ILE A 1 105 ? -20.352 8.721 10.503 1.00 85.62 105 ILE A N 1
ATOM 799 C CA . ILE A 1 105 ? -20.018 7.510 9.756 1.00 85.62 105 ILE A CA 1
ATOM 800 C C . ILE A 1 105 ? -20.260 6.339 10.716 1.00 85.62 105 ILE A C 1
ATOM 802 O O . ILE A 1 105 ? -19.617 6.317 11.770 1.00 85.62 105 ILE A O 1
ATOM 806 N N . PRO A 1 106 ? -21.186 5.415 10.404 1.00 88.56 106 PRO A N 1
ATOM 807 C CA . PRO A 1 106 ? -21.542 4.339 11.317 1.00 88.56 106 PRO A CA 1
ATOM 808 C C . PRO A 1 106 ? -20.348 3.416 11.559 1.00 88.56 106 PRO A C 1
ATOM 810 O O . PRO A 1 106 ? -19.466 3.277 10.699 1.00 88.56 106 PRO A O 1
ATOM 813 N N . ASP A 1 107 ? -20.345 2.760 12.714 1.00 91.06 107 ASP A N 1
ATOM 814 C CA . ASP A 1 107 ?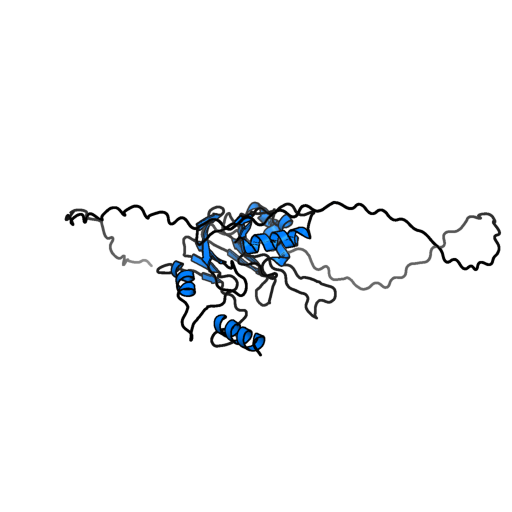 -19.385 1.700 12.999 1.00 91.06 107 ASP A CA 1
ATOM 815 C C . ASP A 1 107 ? -19.558 0.535 12.015 1.00 91.06 107 ASP A C 1
ATOM 817 O O . ASP A 1 107 ? -20.616 0.346 11.406 1.00 91.06 107 ASP A O 1
ATOM 821 N N . VAL A 1 108 ? -18.478 -0.210 11.804 1.00 94.44 108 VAL A N 1
ATOM 822 C CA . VAL A 1 108 ? -18.479 -1.384 10.929 1.00 94.44 108 VAL A CA 1
ATOM 823 C C . VAL A 1 108 ? -19.136 -2.545 11.674 1.00 94.44 108 VAL A C 1
ATOM 825 O O . VAL A 1 108 ? -18.764 -2.829 12.809 1.00 94.44 108 VAL A O 1
ATOM 828 N N . ALA A 1 109 ? -20.126 -3.192 11.054 1.00 94.81 109 ALA A N 1
ATOM 829 C CA . ALA A 1 109 ? -20.789 -4.357 11.635 1.00 94.81 109 ALA A CA 1
ATOM 830 C C . ALA A 1 109 ? -19.828 -5.566 11.720 1.00 94.81 109 ALA A C 1
ATOM 832 O O . ALA A 1 109 ? -18.910 -5.650 10.901 1.00 94.81 109 ALA A O 1
ATOM 833 N N . PRO A 1 110 ? -20.043 -6.520 12.649 1.00 91.81 110 PRO A N 1
ATOM 834 C CA . PRO A 1 110 ? -19.120 -7.641 12.886 1.00 91.81 110 PRO A CA 1
ATOM 835 C C . PRO A 1 110 ? -18.790 -8.499 11.658 1.00 91.81 110 PRO A C 1
ATOM 837 O O . PRO A 1 110 ? -17.715 -9.080 11.549 1.00 91.81 110 PRO A O 1
ATOM 840 N N . ASP A 1 111 ? -19.728 -8.591 10.723 1.00 92.56 111 ASP A N 1
ATOM 841 C CA . ASP A 1 111 ? -19.663 -9.413 9.518 1.00 92.56 111 ASP A CA 1
ATOM 842 C C . ASP A 1 111 ? -19.294 -8.603 8.265 1.00 92.56 111 ASP A C 1
ATOM 844 O O . ASP A 1 111 ? -19.372 -9.123 7.152 1.00 92.56 111 ASP A O 1
ATOM 848 N N . THR A 1 112 ? -18.894 -7.341 8.433 1.00 94.94 112 THR A N 1
ATOM 849 C CA . THR A 1 112 ? -18.668 -6.385 7.350 1.00 94.94 112 THR A CA 1
ATOM 850 C C . THR A 1 112 ? -17.214 -5.921 7.320 1.00 94.94 112 THR A C 1
ATOM 852 O O . THR A 1 112 ? -16.594 -5.668 8.349 1.00 94.94 112 THR A O 1
ATOM 855 N N . PHE A 1 113 ? -16.687 -5.741 6.111 1.00 95.75 113 PHE A N 1
ATOM 856 C CA . PHE A 1 113 ? -15.416 -5.067 5.869 1.00 95.75 113 PHE A CA 1
ATOM 857 C C . PHE A 1 113 ? -15.665 -3.793 5.071 1.00 95.75 113 PHE A C 1
ATOM 859 O O . PHE A 1 113 ? -16.500 -3.767 4.164 1.00 95.75 113 PHE A O 1
ATOM 866 N N . ARG A 1 114 ? -14.945 -2.726 5.409 1.00 97.00 114 ARG A N 1
ATOM 867 C CA . ARG A 1 114 ? -15.014 -1.439 4.724 1.00 97.00 114 ARG A CA 1
ATOM 868 C C . ARG A 1 114 ? -13.669 -1.146 4.072 1.00 97.00 114 ARG A C 1
ATOM 870 O O . ARG A 1 114 ? -12.634 -1.236 4.724 1.00 97.00 114 ARG A O 1
ATOM 877 N N . ILE A 1 115 ? -13.711 -0.770 2.799 1.00 97.81 115 ILE A N 1
ATOM 878 C CA . ILE A 1 115 ? -12.547 -0.325 2.034 1.00 97.81 115 ILE A CA 1
ATOM 879 C C . ILE A 1 115 ? -12.782 1.131 1.655 1.00 97.81 115 ILE A C 1
ATOM 881 O O . ILE A 1 115 ? -13.837 1.459 1.113 1.00 97.81 115 ILE A O 1
ATOM 885 N N . ILE A 1 116 ? -11.838 2.004 1.996 1.00 97.69 116 ILE A N 1
ATOM 886 C CA . ILE A 1 116 ? -11.978 3.451 1.818 1.00 97.69 116 ILE A CA 1
ATOM 887 C C . ILE A 1 116 ? -10.712 3.991 1.151 1.00 97.69 116 ILE A C 1
ATOM 889 O O . ILE A 1 116 ? -9.687 4.098 1.827 1.00 97.69 116 ILE A O 1
ATOM 893 N N . PRO A 1 117 ? -10.751 4.357 -0.136 1.00 97.50 117 PRO A N 1
ATOM 894 C CA . PRO A 1 117 ? -9.696 5.178 -0.710 1.00 97.50 117 PRO A CA 1
ATOM 895 C C . PRO A 1 117 ? -9.786 6.588 -0.107 1.00 97.50 117 PRO A C 1
ATOM 897 O O . PRO A 1 117 ? -10.825 7.244 -0.181 1.00 97.50 117 PRO A O 1
ATOM 900 N N . LEU A 1 118 ? -8.712 7.038 0.541 1.00 97.50 118 LEU A N 1
ATOM 901 C CA . LEU A 1 118 ? -8.559 8.409 1.049 1.00 97.50 118 LEU A CA 1
ATOM 902 C C . LEU A 1 118 ? -7.769 9.310 0.082 1.00 97.50 118 LEU A C 1
ATOM 904 O O . LEU A 1 118 ? -7.685 10.516 0.319 1.00 97.50 118 LEU A O 1
ATOM 908 N N . GLY A 1 119 ? -7.224 8.725 -0.985 1.00 96.62 119 GLY A N 1
ATOM 909 C CA . GLY A 1 119 ? -6.589 9.373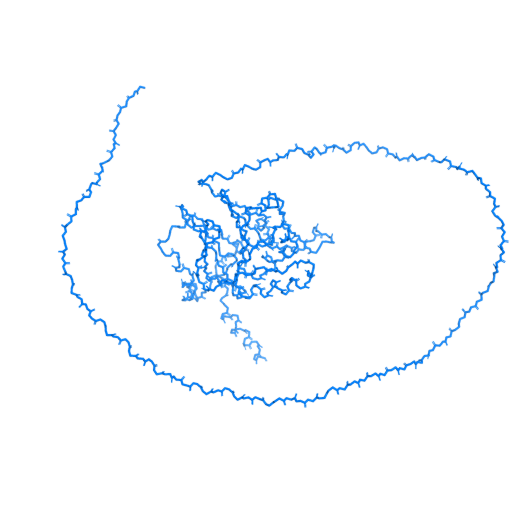 -2.132 1.00 96.62 119 GLY A CA 1
ATOM 910 C C . GLY A 1 119 ? -6.176 8.325 -3.176 1.00 96.62 119 GLY A C 1
ATOM 911 O O . GLY A 1 119 ? -6.198 7.125 -2.876 1.00 96.62 119 GLY A O 1
ATOM 912 N N . GLY A 1 120 ? -5.838 8.770 -4.390 1.00 95.12 120 GLY A N 1
ATOM 913 C CA . GLY A 1 120 ? -5.402 7.895 -5.494 1.00 95.12 120 GLY A CA 1
ATOM 914 C C . GLY A 1 120 ? -6.522 7.352 -6.390 1.00 95.12 120 GLY A C 1
ATOM 915 O O . GLY A 1 120 ? -6.284 6.490 -7.228 1.00 95.12 120 GLY A O 1
ATOM 916 N N . VAL A 1 121 ? -7.759 7.836 -6.230 1.00 95.44 121 VAL A N 1
ATOM 917 C CA . VAL A 1 121 ? -8.899 7.483 -7.095 1.00 95.44 121 VAL A CA 1
ATOM 918 C C . VAL A 1 121 ? -9.341 8.723 -7.863 1.00 95.44 121 VAL A C 1
ATOM 920 O O . VAL A 1 121 ? -9.520 9.777 -7.262 1.00 95.44 121 VAL A O 1
ATOM 923 N N . GLU A 1 122 ? -9.523 8.580 -9.181 1.00 91.88 122 GLU A N 1
ATOM 924 C CA . GLU A 1 122 ? -9.776 9.689 -10.126 1.00 91.88 122 GLU A CA 1
ATOM 925 C C . GLU A 1 122 ? -8.635 10.729 -10.189 1.00 91.88 122 GLU A C 1
ATOM 927 O O . GLU A 1 122 ? -8.822 11.858 -10.644 1.00 91.88 122 GLU A O 1
ATOM 932 N N . GLU A 1 123 ? -7.427 10.345 -9.769 1.00 91.56 123 GLU A N 1
ATOM 933 C CA . GLU A 1 123 ? -6.229 11.182 -9.782 1.00 91.56 123 GLU A CA 1
ATOM 934 C C . GLU A 1 123 ? -4.944 10.343 -9.826 1.00 91.56 123 GLU A C 1
ATOM 936 O O . GLU A 1 123 ? -4.968 9.152 -9.532 1.00 91.56 123 GLU A O 1
ATOM 941 N N . ILE A 1 124 ? -3.817 10.979 -10.163 1.00 92.12 124 ILE A N 1
ATOM 942 C CA . ILE A 1 124 ? -2.480 10.383 -10.050 1.00 92.12 124 ILE A CA 1
ATOM 943 C C . ILE A 1 124 ? -1.793 10.936 -8.801 1.00 92.12 124 ILE A C 1
ATOM 945 O O . ILE A 1 124 ? -1.621 12.152 -8.662 1.00 92.12 124 ILE A O 1
ATOM 949 N N . GLY A 1 125 ? -1.377 10.037 -7.914 1.00 94.19 125 GLY A N 1
ATOM 950 C CA . GLY A 1 125 ? -0.737 10.364 -6.647 1.00 94.19 125 GLY A CA 1
ATOM 951 C C . GLY A 1 125 ? -1.666 10.276 -5.439 1.00 94.19 125 GLY A C 1
ATOM 952 O O . GLY A 1 125 ? -2.841 9.956 -5.561 1.00 94.19 125 GLY A O 1
ATOM 953 N N . MET A 1 126 ? -1.139 10.594 -4.251 1.00 95.81 126 MET A N 1
ATOM 954 C CA . MET A 1 126 ? -1.885 10.512 -2.980 1.00 95.81 126 MET A CA 1
ATOM 955 C C . MET A 1 126 ? -2.443 9.118 -2.650 1.00 95.81 126 MET A C 1
ATOM 957 O O . MET A 1 126 ? -3.419 9.018 -1.905 1.00 95.81 126 MET A O 1
ATOM 961 N N . ASN A 1 127 ? -1.816 8.045 -3.140 1.00 98.19 127 ASN A N 1
ATOM 962 C CA . ASN A 1 127 ? -2.298 6.687 -2.908 1.00 98.19 127 ASN A CA 1
ATOM 963 C C . ASN A 1 127 ? -2.377 6.395 -1.402 1.00 98.19 127 ASN A C 1
ATOM 965 O O . ASN A 1 127 ? -1.379 6.445 -0.676 1.00 98.19 127 ASN A O 1
ATOM 969 N N . MET A 1 128 ? -3.598 6.151 -0.924 1.00 98.56 128 MET A N 1
ATOM 970 C CA . MET A 1 128 ? -3.883 5.760 0.453 1.00 98.56 128 MET A CA 1
ATOM 971 C C . MET A 1 128 ? -5.230 5.051 0.503 1.00 98.56 128 MET A C 1
ATOM 973 O O . MET A 1 128 ? -6.278 5.671 0.313 1.00 98.56 128 MET A O 1
ATOM 977 N N . THR A 1 129 ? -5.217 3.766 0.835 1.00 98.62 129 THR A N 1
ATOM 978 C CA . THR A 1 129 ? -6.434 2.967 0.998 1.00 98.62 129 THR A CA 1
ATOM 979 C C . THR A 1 129 ? -6.531 2.422 2.413 1.00 98.62 129 THR A C 1
ATOM 981 O O . THR A 1 129 ? -5.558 1.958 2.995 1.00 98.62 129 THR A O 1
ATOM 984 N N . VAL A 1 130 ? -7.725 2.468 2.991 1.00 98.50 130 VAL A N 1
ATOM 985 C CA . VAL A 1 130 ? -8.011 1.964 4.333 1.00 98.50 130 VAL A CA 1
ATOM 986 C C . VAL A 1 130 ? -8.810 0.681 4.225 1.00 98.50 130 VAL A C 1
ATOM 988 O O . VAL A 1 130 ? -9.863 0.666 3.594 1.00 98.50 130 VAL A O 1
ATOM 991 N N . PHE A 1 131 ? -8.344 -0.361 4.901 1.00 98.50 131 PHE A N 1
ATOM 992 C CA . PHE A 1 131 ? -9.124 -1.549 5.207 1.00 98.50 131 PHE A CA 1
ATOM 993 C C . PHE A 1 131 ? -9.554 -1.504 6.674 1.00 98.50 131 PHE A C 1
ATOM 995 O O . PHE A 1 131 ? -8.722 -1.364 7.572 1.00 98.50 131 PHE A O 1
ATOM 1002 N N . GLU A 1 132 ? -10.852 -1.625 6.928 1.00 98.19 132 GLU A N 1
ATOM 1003 C CA . GLU A 1 132 ? -11.418 -1.567 8.272 1.00 98.19 132 GLU A CA 1
ATOM 1004 C C . GLU A 1 132 ? -12.401 -2.715 8.514 1.00 98.19 132 GLU A C 1
ATOM 1006 O O . GLU A 1 132 ? -13.309 -2.962 7.717 1.00 98.19 132 GLU A O 1
ATOM 1011 N N . ASN A 1 133 ? -12.245 -3.370 9.663 1.00 96.50 133 ASN A N 1
ATOM 1012 C CA . ASN A 1 133 ? -13.235 -4.281 10.231 1.00 96.50 133 ASN A CA 1
ATOM 1013 C C . ASN A 1 133 ? -13.812 -3.690 11.538 1.00 96.50 133 ASN A C 1
ATOM 1015 O O . ASN A 1 133 ? -13.534 -2.538 11.900 1.00 96.50 133 ASN A O 1
ATOM 1019 N N . GLU A 1 134 ? -14.627 -4.459 12.262 1.00 95.56 134 GLU A N 1
ATOM 1020 C CA . GLU A 1 134 ? -15.233 -4.026 13.531 1.00 95.56 134 GLU A CA 1
ATOM 1021 C C . GLU A 1 134 ? -14.207 -3.413 14.511 1.00 95.56 134 GLU A C 1
ATOM 1023 O O . GLU A 1 134 ? -14.463 -2.369 15.118 1.00 95.56 134 GLU A O 1
ATOM 1028 N N . HIS A 1 135 ? -13.005 -3.987 14.605 1.00 95.25 135 HIS A N 1
ATOM 1029 C CA . HIS A 1 135 ? -12.030 -3.677 15.655 1.00 95.25 135 HIS A CA 1
ATOM 1030 C C . HIS A 1 135 ? -10.748 -2.998 15.166 1.00 95.25 135 HIS A C 1
ATOM 1032 O O . HIS A 1 135 ? -10.149 -2.219 15.912 1.00 95.25 135 HIS A O 1
ATOM 1038 N N . ASP A 1 136 ? -10.338 -3.266 13.931 1.00 97.44 136 ASP A N 1
ATOM 1039 C CA . ASP A 1 136 ? -9.005 -2.969 13.427 1.00 97.44 136 ASP A CA 1
ATOM 1040 C C . ASP A 1 136 ? -9.061 -2.162 12.125 1.00 97.44 136 ASP A C 1
ATOM 1042 O O . ASP A 1 136 ? -9.937 -2.352 11.279 1.00 97.44 136 ASP A O 1
ATOM 1046 N N . ILE A 1 137 ? -8.088 -1.264 11.978 1.00 98.56 137 ILE A N 1
ATOM 1047 C CA . ILE A 1 137 ? -7.791 -0.515 10.760 1.00 98.56 137 ILE A CA 1
ATOM 1048 C C . ILE A 1 137 ? -6.376 -0.873 10.298 1.00 98.56 137 ILE A C 1
ATOM 1050 O O . ILE A 1 137 ? -5.420 -0.805 11.080 1.00 98.56 137 ILE A O 1
ATOM 1054 N N . I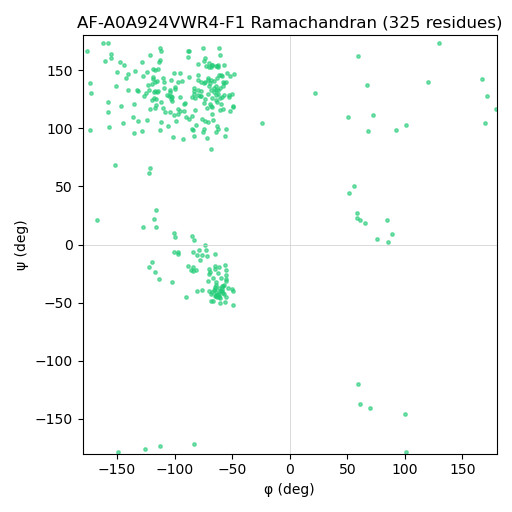LE A 1 138 ? -6.255 -1.198 9.014 1.00 98.81 138 ILE A N 1
ATOM 1055 C CA . ILE A 1 138 ? -4.995 -1.357 8.289 1.00 98.81 138 ILE A CA 1
ATOM 1056 C C . ILE A 1 138 ? -4.974 -0.304 7.184 1.00 98.81 138 ILE A C 1
ATOM 1058 O O . ILE A 1 138 ? -5.915 -0.198 6.398 1.00 98.81 138 ILE A O 1
ATOM 1062 N N . ILE A 1 139 ? -3.912 0.493 7.147 1.00 98.81 139 ILE A N 1
ATOM 1063 C CA . ILE A 1 139 ? -3.705 1.509 6.111 1.00 98.81 139 ILE A CA 1
ATOM 1064 C C . ILE A 1 139 ? -2.743 0.932 5.077 1.00 98.81 139 ILE A C 1
ATOM 1066 O O . ILE A 1 139 ? -1.724 0.362 5.456 1.00 98.81 139 ILE A O 1
ATOM 1070 N N . ILE A 1 140 ? -3.062 1.078 3.799 1.00 98.75 140 ILE A N 1
ATOM 1071 C CA . ILE A 1 140 ? -2.220 0.701 2.668 1.00 98.75 140 ILE A CA 1
ATOM 1072 C C . ILE A 1 140 ? -1.758 1.992 2.003 1.00 98.75 140 ILE A C 1
ATOM 1074 O O . ILE A 1 140 ? -2.590 2.755 1.510 1.00 98.75 140 ILE A O 1
ATOM 1078 N N . ASP A 1 141 ? -0.445 2.201 2.010 1.00 98.69 141 ASP A N 1
ATOM 1079 C CA . ASP A 1 141 ? 0.252 3.372 1.483 1.00 98.69 141 ASP A CA 1
ATOM 1080 C C . ASP A 1 141 ? -0.148 4.719 2.123 1.00 98.69 141 ASP A C 1
ATOM 1082 O O . ASP A 1 141 ? -1.133 4.872 2.850 1.00 98.69 141 ASP A O 1
ATOM 1086 N N . ALA A 1 142 ? 0.715 5.709 1.923 1.00 98.19 142 ALA A N 1
ATOM 1087 C CA . ALA A 1 142 ? 0.571 7.082 2.379 1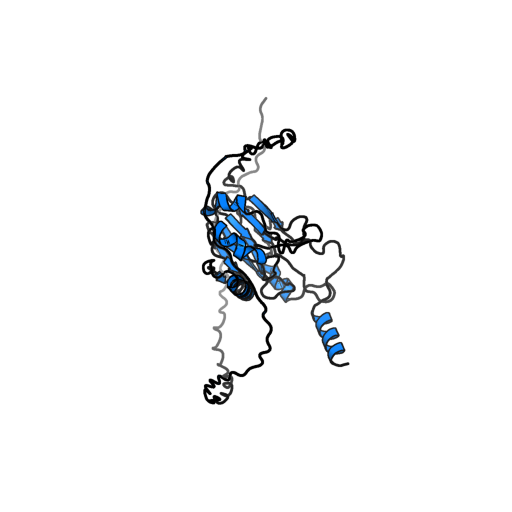.00 98.19 142 ALA A CA 1
ATOM 1088 C C . ALA A 1 142 ? 1.321 8.027 1.429 1.00 98.19 142 ALA A C 1
ATOM 1090 O O . ALA A 1 142 ? 2.340 8.641 1.769 1.00 98.19 142 ALA A O 1
ATOM 1091 N N . GLY A 1 143 ? 0.795 8.125 0.216 1.00 98.00 143 GLY A N 1
ATOM 1092 C CA . GLY A 1 143 ? 1.293 8.959 -0.861 1.00 98.00 143 GLY A CA 1
ATOM 1093 C C . GLY A 1 143 ? 1.015 10.442 -0.727 1.00 98.00 143 GLY A C 1
ATOM 1094 O O . GLY A 1 143 ? 0.043 10.846 -0.098 1.00 98.00 143 GLY A O 1
ATOM 1095 N N . PHE A 1 144 ? 1.814 11.255 -1.411 1.00 96.19 144 PHE A N 1
ATOM 1096 C CA . PHE A 1 144 ? 1.452 12.635 -1.748 1.00 96.19 144 PHE A CA 1
ATOM 1097 C C . PHE A 1 144 ? 1.270 12.799 -3.263 1.00 96.19 144 PHE A C 1
ATOM 1099 O O . PHE A 1 144 ? 1.610 11.913 -4.045 1.00 96.19 144 PHE A O 1
ATOM 1106 N N . LYS A 1 145 ? 0.729 13.934 -3.686 1.00 94.25 145 LYS A N 1
ATOM 1107 C CA . LYS A 1 145 ? 0.655 14.331 -5.093 1.00 94.25 145 LYS A CA 1
ATOM 1108 C C . LYS A 1 145 ? 1.472 15.599 -5.283 1.00 94.25 145 LYS A C 1
ATOM 1110 O O . LYS A 1 145 ? 1.465 16.483 -4.422 1.00 94.25 145 LYS A O 1
ATOM 1115 N N . PHE A 1 146 ? 2.201 15.675 -6.390 1.00 89.94 146 PHE A N 1
ATOM 1116 C CA . PHE A 1 146 ? 2.926 16.887 -6.758 1.00 89.94 146 PHE A CA 1
ATOM 1117 C C . PHE A 1 146 ? 1.958 17.994 -7.172 1.00 89.94 146 PHE A C 1
ATOM 1119 O O . PHE A 1 146 ? 0.834 17.739 -7.596 1.00 89.94 146 PHE A O 1
ATOM 1126 N N . LYS A 1 147 ? 2.408 19.241 -7.052 1.00 84.81 147 LYS A N 1
ATOM 1127 C CA . LYS A 1 147 ? 1.635 20.402 -7.493 1.00 84.81 147 LYS A CA 1
ATOM 1128 C C . LYS A 1 147 ? 1.192 20.305 -8.955 1.00 84.81 1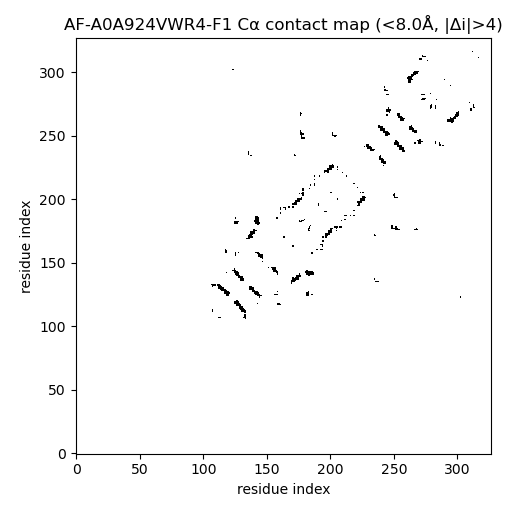47 LYS A C 1
ATOM 1130 O O . LYS A 1 147 ? 1.934 19.835 -9.817 1.00 84.81 147 LYS A O 1
ATOM 1135 N N . GLU A 1 148 ? 0.031 20.880 -9.227 1.00 80.81 148 GLU A N 1
ATOM 1136 C CA . GLU A 1 148 ? -0.495 21.099 -10.572 1.00 80.81 148 GLU A CA 1
ATOM 1137 C C . GLU A 1 148 ? -0.524 22.597 -10.898 1.00 80.81 148 GLU A C 1
ATOM 1139 O O . GLU A 1 148 ? -0.420 23.450 -10.008 1.00 80.81 148 GLU A O 1
ATOM 1144 N N . GLU A 1 149 ? -0.714 22.937 -12.174 1.00 79.69 149 GLU A N 1
ATOM 1145 C CA . GLU A 1 149 ? -0.871 24.331 -12.616 1.00 79.69 149 GLU A CA 1
ATOM 1146 C C . GLU A 1 149 ? -2.016 25.054 -11.885 1.00 79.69 149 GLU A C 1
ATOM 1148 O O . GLU A 1 149 ? -1.921 26.248 -11.601 1.00 79.69 149 GLU A O 1
ATOM 1153 N N . ALA A 1 150 ? -3.067 24.319 -11.505 1.00 82.06 150 ALA A N 1
ATOM 1154 C CA . ALA A 1 150 ? -4.214 24.833 -10.757 1.00 82.06 150 ALA A CA 1
ATOM 1155 C C . ALA A 1 150 ? -3.909 25.168 -9.280 1.00 82.06 150 ALA A C 1
ATOM 1157 O O . ALA A 1 150 ? -4.733 25.793 -8.610 1.00 82.06 150 ALA A O 1
ATOM 1158 N N . THR A 1 151 ? -2.735 24.787 -8.761 1.00 82.50 151 THR A N 1
ATOM 1159 C CA . THR A 1 151 ? -2.337 24.956 -7.352 1.00 82.50 151 THR A CA 1
ATOM 1160 C C . THR A 1 151 ? -1.058 25.794 -7.200 1.00 82.50 151 THR A C 1
ATOM 1162 O O . THR A 1 151 ? -0.019 25.282 -6.770 1.00 82.50 151 THR A O 1
ATOM 1165 N N . PRO A 1 152 ? -1.077 27.096 -7.547 1.00 82.06 152 PRO A N 1
ATOM 1166 C CA . PRO A 1 152 ? 0.115 27.933 -7.461 1.00 82.06 152 PRO A CA 1
ATOM 1167 C C . PRO A 1 152 ? 0.572 28.120 -6.006 1.00 82.06 152 PRO A C 1
ATOM 1169 O O . PRO A 1 152 ? -0.212 28.486 -5.133 1.00 82.06 152 PRO A O 1
ATOM 1172 N N . GLY A 1 153 ? 1.868 27.908 -5.757 1.00 86.50 153 GLY A N 1
ATOM 1173 C CA . GLY A 1 153 ? 2.502 28.109 -4.445 1.00 86.50 153 GLY A CA 1
ATOM 1174 C C . GLY A 1 153 ? 2.417 26.922 -3.478 1.00 86.50 153 GLY A C 1
ATOM 1175 O O . GLY A 1 153 ? 2.902 27.040 -2.356 1.00 86.50 153 GLY A O 1
ATOM 1176 N N . ILE A 1 154 ? 1.831 25.798 -3.897 1.00 89.75 154 ILE A N 1
ATOM 1177 C CA . ILE A 1 154 ? 1.832 24.530 -3.154 1.00 89.75 154 ILE A CA 1
ATOM 1178 C C . ILE A 1 154 ? 2.950 23.639 -3.709 1.00 89.75 154 ILE A C 1
ATOM 1180 O O . ILE A 1 154 ? 3.141 23.598 -4.922 1.00 89.75 154 ILE A O 1
ATOM 1184 N N . ASP A 1 155 ? 3.678 22.932 -2.840 1.00 88.94 155 ASP A N 1
ATOM 1185 C CA . ASP A 1 155 ? 4.672 21.929 -3.256 1.00 88.94 155 ASP A CA 1
ATOM 1186 C C . ASP A 1 155 ? 4.046 20.535 -3.384 1.00 88.94 155 ASP A C 1
ATOM 1188 O O . ASP A 1 155 ? 4.252 19.845 -4.385 1.00 88.94 155 ASP A O 1
ATOM 1192 N N . TYR A 1 156 ? 3.238 20.153 -2.387 1.00 92.81 156 TYR A N 1
ATOM 1193 C CA . TYR A 1 156 ? 2.624 18.832 -2.274 1.00 92.81 156 TYR A CA 1
ATOM 1194 C C . TYR A 1 156 ? 1.183 18.906 -1.769 1.00 92.81 156 TYR A C 1
ATOM 1196 O O . TYR A 1 156 ? 0.853 19.732 -0.914 1.00 92.81 156 TYR A O 1
ATOM 1204 N N . ILE A 1 157 ? 0.353 17.983 -2.249 1.00 94.44 157 ILE A N 1
ATOM 1205 C CA . ILE A 1 157 ? -1.017 17.748 -1.787 1.00 94.44 157 ILE A CA 1
ATOM 1206 C C . ILE A 1 157 ? -1.033 16.415 -1.028 1.00 94.44 157 ILE A C 1
ATOM 1208 O O . ILE A 1 157 ? -0.416 15.444 -1.469 1.00 94.44 157 ILE A O 1
ATOM 1212 N N . LEU A 1 158 ? -1.680 16.387 0.140 1.00 96.12 158 LEU A N 1
ATOM 1213 C CA . LEU A 1 158 ? -1.699 15.237 1.050 1.00 96.12 158 LEU A CA 1
ATOM 1214 C C . LEU A 1 158 ? -3.128 14.687 1.218 1.00 96.12 158 LEU A C 1
ATOM 1216 O O . LEU A 1 158 ? -4.072 15.484 1.222 1.00 96.12 158 LEU A O 1
ATOM 1220 N N . PRO A 1 159 ? -3.292 13.375 1.475 1.00 95.62 159 PRO A N 1
ATOM 1221 C CA . PRO A 1 159 ? -4.582 12.781 1.815 1.00 95.62 159 PRO A CA 1
ATOM 1222 C C . PRO A 1 159 ? -5.195 13.395 3.079 1.00 95.62 159 PRO A C 1
ATOM 1224 O O . PRO A 1 159 ? -4.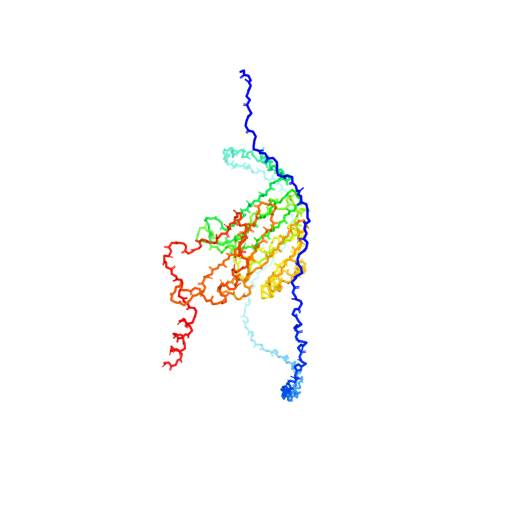499 13.735 4.042 1.00 95.62 159 PRO A O 1
ATOM 1227 N N . ASN A 1 160 ? -6.526 13.491 3.118 1.00 95.69 160 ASN A N 1
ATOM 1228 C CA . ASN A 1 160 ? -7.239 13.950 4.309 1.00 95.69 160 ASN A CA 1
ATOM 1229 C C . ASN A 1 160 ? -7.405 12.806 5.323 1.00 95.69 160 ASN A C 1
ATOM 1231 O O . ASN A 1 160 ? -8.299 11.969 5.212 1.00 95.69 160 ASN A O 1
ATOM 1235 N N . THR A 1 161 ? -6.585 12.822 6.373 1.00 97.25 161 THR A N 1
ATOM 1236 C CA . THR A 1 161 ? -6.544 11.775 7.405 1.00 97.25 161 THR A CA 1
ATOM 1237 C C .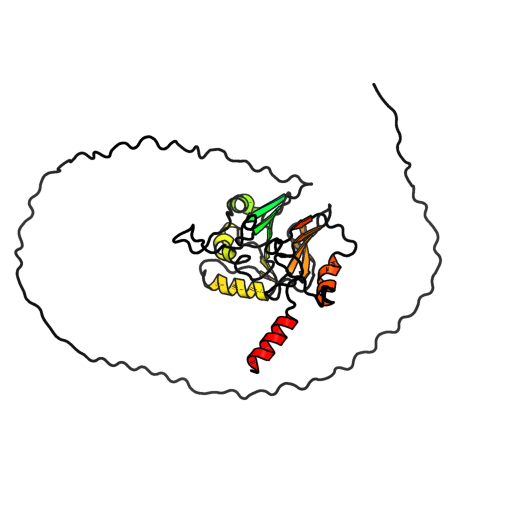 THR A 1 161 ? -7.583 11.908 8.511 1.00 97.25 161 THR A C 1
ATOM 1239 O O . THR A 1 161 ? -7.582 11.095 9.435 1.00 97.25 161 THR A O 1
ATOM 1242 N N . LYS A 1 162 ? -8.504 12.880 8.450 1.00 96.50 162 LYS A N 1
ATOM 1243 C CA . LYS A 1 162 ? -9.449 13.143 9.549 1.00 96.50 162 LYS A CA 1
ATOM 1244 C C . LYS A 1 162 ? -10.239 11.899 9.977 1.00 96.50 162 LYS A C 1
ATOM 1246 O O . LYS A 1 162 ? -10.448 11.690 11.170 1.00 96.50 162 LYS A O 1
ATOM 1251 N N . TYR A 1 163 ? -10.623 11.054 9.018 1.00 96.62 163 TYR A N 1
ATOM 1252 C CA . TYR A 1 163 ? -11.303 9.784 9.288 1.00 96.62 163 TYR A CA 1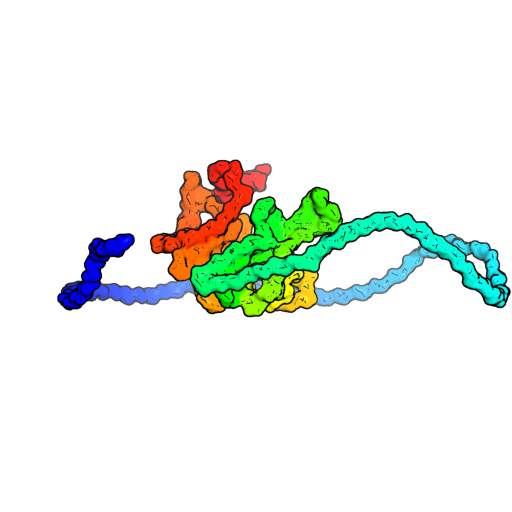
ATOM 1253 C C . TYR A 1 163 ? -10.518 8.875 10.247 1.00 96.62 163 TYR A C 1
ATOM 1255 O O . TYR A 1 163 ? -11.083 8.306 11.187 1.00 96.62 163 TYR A O 1
ATOM 1263 N N . LEU A 1 164 ? -9.211 8.770 9.997 1.00 98.06 164 LEU A N 1
ATOM 1264 C CA . LEU A 1 164 ? -8.263 7.944 10.735 1.00 98.06 164 LEU A CA 1
ATOM 1265 C C . LEU A 1 164 ? -7.895 8.575 12.077 1.00 98.06 164 LEU A C 1
ATOM 1267 O O . LEU A 1 164 ? -7.814 7.874 13.080 1.00 98.06 164 LEU A O 1
ATOM 1271 N N . GLU A 1 165 ? -7.729 9.897 12.125 1.00 97.50 165 GLU A N 1
ATOM 1272 C CA . GLU A 1 165 ? -7.405 10.630 13.355 1.00 97.50 165 GLU A CA 1
ATOM 1273 C C . GLU A 1 165 ? -8.462 10.423 14.448 1.00 97.50 165 GLU A C 1
ATOM 1275 O O . GLU A 1 165 ? -8.124 10.208 15.614 1.00 97.50 165 GLU A O 1
ATOM 1280 N N . GLU A 1 166 ? -9.742 10.410 14.066 1.00 95.38 166 GLU A N 1
ATOM 1281 C CA . GLU A 1 166 ? -10.870 10.139 14.967 1.00 95.38 166 GLU A CA 1
ATOM 1282 C C . GLU A 1 166 ? -10.933 8.666 15.425 1.00 95.38 166 GLU A C 1
ATOM 1284 O O . GLU A 1 166 ? -11.523 8.361 16.461 1.00 95.38 166 GLU A O 1
ATOM 1289 N N . ARG A 1 167 ? -10.295 7.746 14.686 1.00 96.62 167 ARG A N 1
ATOM 1290 C CA . ARG A 1 167 ? -10.292 6.285 14.916 1.00 96.62 167 ARG A CA 1
ATOM 1291 C C . ARG A 1 167 ? -8.900 5.729 15.200 1.00 96.62 167 ARG A C 1
ATOM 1293 O O . ARG A 1 167 ? -8.667 4.531 15.077 1.00 96.62 167 ARG A O 1
ATOM 1300 N N . LYS A 1 168 ? -7.983 6.585 15.650 1.00 97.25 168 LYS A N 1
ATOM 1301 C CA . LYS A 1 168 ? -6.564 6.262 15.856 1.00 97.25 168 LYS A CA 1
ATOM 1302 C C . LYS A 1 168 ? -6.328 4.988 16.670 1.00 97.25 168 LYS A C 1
ATOM 1304 O O . LYS A 1 168 ? -5.451 4.198 16.360 1.00 97.25 168 LYS A O 1
ATOM 1309 N N . HIS A 1 169 ? -7.161 4.762 17.684 1.00 97.06 169 HIS A N 1
ATOM 1310 C CA . HIS A 1 169 ? -7.105 3.598 18.571 1.00 97.06 169 HIS A CA 1
ATOM 1311 C C . HIS A 1 169 ? -7.399 2.249 17.879 1.00 97.06 169 HIS A C 1
ATOM 1313 O O . HIS A 1 169 ? -7.054 1.199 18.429 1.00 97.06 169 HIS A O 1
ATOM 1319 N N . LYS A 1 170 ? -8.025 2.262 16.693 1.00 97.69 170 LYS A N 1
ATOM 1320 C CA . LYS A 1 170 ? -8.256 1.075 15.855 1.00 97.69 170 LYS A CA 1
ATOM 1321 C C . LYS A 1 170 ? -7.098 0.794 14.897 1.00 97.69 170 LYS A C 1
ATOM 1323 O O . LYS A 1 170 ? -7.006 -0.321 14.398 1.00 97.69 170 LYS A O 1
ATOM 1328 N N . ILE A 1 171 ? -6.222 1.764 14.625 1.00 98.69 171 ILE A N 1
ATOM 1329 C CA . ILE A 1 171 ? -5.122 1.593 13.669 1.00 98.69 171 ILE A CA 1
ATOM 1330 C C . ILE A 1 171 ? -4.121 0.590 14.246 1.00 98.69 171 ILE A C 1
ATOM 1332 O O . ILE A 1 171 ? -3.570 0.793 15.328 1.00 98.69 171 ILE A O 1
ATOM 1336 N N . ARG A 1 172 ? -3.914 -0.520 13.534 1.00 98.69 172 ARG A N 1
ATOM 1337 C CA . ARG A 1 172 ? -2.986 -1.590 13.932 1.00 98.69 172 ARG A CA 1
ATOM 1338 C C . ARG A 1 172 ? -1.681 -1.550 13.167 1.00 98.69 172 ARG A C 1
ATOM 1340 O O . ARG A 1 172 ? -0.655 -1.934 13.720 1.00 98.69 172 ARG A O 1
ATOM 1347 N N . ALA A 1 173 ? -1.729 -1.109 11.917 1.00 98.56 173 ALA A N 1
ATOM 1348 C CA . ALA A 1 173 ? -0.570 -1.061 11.050 1.00 98.56 173 ALA A CA 1
ATOM 1349 C C . ALA A 1 173 ? -0.783 -0.101 9.883 1.00 98.56 173 ALA A C 1
ATOM 1351 O O . ALA A 1 173 ? -1.914 0.157 9.459 1.00 98.56 173 ALA A O 1
ATOM 1352 N N . MET A 1 174 ? 0.339 0.338 9.329 1.00 98.75 174 MET A N 1
ATOM 1353 C CA . MET A 1 174 ? 0.435 0.789 7.951 1.00 98.75 174 MET A CA 1
ATOM 1354 C C . MET A 1 174 ? 1.244 -0.245 7.165 1.00 98.75 174 MET A C 1
ATOM 1356 O O . MET A 1 174 ? 2.226 -0.779 7.672 1.00 98.75 174 MET A O 1
ATOM 1360 N N . ILE A 1 175 ? 0.832 -0.544 5.944 1.00 98.69 175 ILE A N 1
ATOM 1361 C CA . ILE A 1 175 ? 1.534 -1.423 5.017 1.00 98.69 175 ILE A CA 1
ATOM 1362 C C . ILE A 1 175 ? 1.916 -0.579 3.811 1.00 98.69 175 ILE A C 1
ATOM 1364 O O . ILE A 1 175 ? 1.073 0.151 3.298 1.00 98.69 175 ILE A O 1
ATOM 1368 N N . VAL A 1 176 ? 3.171 -0.662 3.378 1.00 98.56 176 VAL A N 1
ATOM 1369 C CA . VAL A 1 176 ? 3.672 0.117 2.242 1.00 98.56 176 VAL A CA 1
ATOM 1370 C C . VAL A 1 176 ? 4.094 -0.818 1.120 1.00 98.56 176 VAL A C 1
ATOM 1372 O O . VAL A 1 176 ? 5.021 -1.606 1.318 1.00 98.56 176 VAL A O 1
ATOM 1375 N N . THR A 1 177 ? 3.434 -0.707 -0.032 1.00 98.38 177 THR A N 1
ATOM 1376 C CA . THR A 1 177 ? 3.608 -1.586 -1.199 1.00 98.38 177 THR A CA 1
ATOM 1377 C C . THR A 1 177 ? 4.987 -1.428 -1.831 1.00 98.38 177 THR A C 1
ATOM 1379 O O . THR A 1 177 ? 5.683 -2.420 -2.044 1.00 98.38 177 THR A O 1
ATOM 1382 N N . HIS A 1 178 ? 5.415 -0.188 -2.082 1.00 98.25 178 HIS A N 1
ATOM 1383 C CA . HIS A 1 178 ? 6.702 0.119 -2.701 1.00 98.25 178 HIS A CA 1
ATOM 1384 C C . HIS A 1 178 ? 7.184 1.547 -2.395 1.00 98.25 178 HIS A C 1
ATOM 1386 O O . HIS A 1 178 ? 6.497 2.344 -1.758 1.00 98.25 178 HIS A O 1
ATOM 1392 N N . GLY A 1 179 ? 8.413 1.862 -2.809 1.00 97.94 179 GLY A N 1
ATOM 1393 C CA . GLY A 1 179 ? 9.130 3.076 -2.410 1.00 97.94 179 GLY A CA 1
ATOM 1394 C C . GLY A 1 179 ? 8.837 4.342 -3.217 1.00 97.94 179 GLY A C 1
ATOM 1395 O O . GLY A 1 179 ? 9.540 5.337 -3.022 1.00 97.94 179 GLY A O 1
ATOM 1396 N N . HIS A 1 180 ? 7.860 4.342 -4.128 1.00 97.94 180 HIS A N 1
ATOM 1397 C CA . HIS A 1 180 ? 7.553 5.560 -4.868 1.00 97.94 180 HIS A CA 1
ATOM 1398 C C . HIS A 1 180 ? 6.904 6.625 -3.993 1.00 97.94 180 HIS A C 1
ATOM 1400 O O . HIS A 1 180 ? 6.260 6.392 -2.970 1.00 97.94 180 HIS A O 1
ATOM 1406 N N . LEU A 1 181 ? 7.126 7.855 -4.419 1.00 97.06 181 LEU A N 1
ATOM 1407 C CA . LEU A 1 181 ? 6.859 9.063 -3.668 1.00 97.06 181 LEU A CA 1
ATOM 1408 C C . LEU A 1 181 ? 5.345 9.325 -3.534 1.00 97.06 181 LEU A C 1
ATOM 1410 O O . LEU A 1 181 ? 4.868 9.780 -2.498 1.00 97.06 181 LEU A O 1
ATOM 1414 N N . ASP A 1 182 ? 4.570 8.915 -4.517 1.00 97.25 182 ASP A N 1
ATOM 1415 C CA . ASP A 1 182 ? 3.116 8.822 -4.497 1.00 97.25 182 ASP A CA 1
ATOM 1416 C C . ASP A 1 182 ? 2.542 7.659 -3.671 1.00 97.25 182 ASP A C 1
ATOM 1418 O O . ASP A 1 182 ? 1.327 7.591 -3.534 1.00 97.25 182 ASP A O 1
ATOM 1422 N N . HIS A 1 183 ? 3.379 6.827 -3.040 1.00 98.38 183 HIS A N 1
ATOM 1423 C CA . HIS A 1 183 ? 2.973 5.799 -2.065 1.00 98.38 183 HIS A CA 1
ATOM 1424 C C . HIS A 1 183 ? 3.549 6.043 -0.665 1.00 98.38 183 HIS A C 1
ATOM 1426 O O . HIS A 1 183 ? 2.968 5.604 0.324 1.00 98.38 183 HIS A O 1
ATOM 1432 N N . ILE A 1 184 ? 4.664 6.774 -0.540 1.00 98.00 184 ILE A N 1
ATOM 1433 C CA . ILE A 1 184 ? 5.337 7.003 0.756 1.00 98.00 184 ILE A CA 1
ATOM 1434 C C . ILE A 1 184 ? 5.442 8.475 1.161 1.00 98.00 184 ILE A C 1
ATOM 1436 O O . ILE A 1 184 ? 5.793 8.792 2.300 1.00 98.00 184 ILE A O 1
ATOM 1440 N N . GLY A 1 185 ? 5.216 9.395 0.224 1.00 97.06 185 GLY A N 1
ATOM 1441 C CA . GLY A 1 185 ? 5.634 10.789 0.345 1.00 97.06 185 GLY A CA 1
ATOM 1442 C C . GLY A 1 185 ? 4.861 11.604 1.375 1.00 97.06 185 GLY A C 1
ATOM 1443 O O . GLY A 1 185 ? 5.423 12.559 1.913 1.00 97.06 185 GLY A O 1
ATOM 1444 N N . ALA A 1 186 ? 3.619 11.229 1.696 1.00 97.44 186 ALA A N 1
ATOM 1445 C CA . ALA A 1 186 ? 2.843 11.892 2.740 1.00 97.44 186 ALA A CA 1
ATOM 1446 C C . ALA A 1 186 ? 3.143 11.358 4.141 1.00 97.44 186 ALA A C 1
ATOM 1448 O O . ALA A 1 186 ? 2.859 12.062 5.112 1.00 97.44 186 ALA A O 1
ATOM 1449 N N . LEU A 1 187 ? 3.727 10.161 4.267 1.00 97.00 187 LEU A N 1
ATOM 1450 C CA . LEU A 1 187 ? 3.906 9.472 5.546 1.00 97.00 187 LEU A CA 1
ATOM 1451 C C . LEU A 1 187 ? 4.531 10.372 6.631 1.00 97.00 187 LEU A C 1
ATOM 1453 O O . LEU A 1 187 ? 3.893 10.526 7.678 1.00 97.00 187 LEU A O 1
ATOM 1457 N N . PRO A 1 188 ? 5.676 11.056 6.411 1.00 94.75 188 PRO A N 1
ATOM 1458 C CA . PRO A 1 188 ? 6.298 11.875 7.457 1.00 94.75 188 PRO A CA 1
ATOM 1459 C C . PRO A 1 188 ? 5.428 13.047 7.935 1.00 94.75 188 PRO A C 1
ATOM 1461 O O . PRO A 1 188 ? 5.569 13.501 9.065 1.00 94.75 188 PRO A O 1
ATOM 1464 N N . TYR A 1 189 ? 4.501 13.529 7.101 1.00 96.00 189 TYR A N 1
ATOM 1465 C CA . TYR A 1 189 ? 3.627 14.661 7.425 1.00 96.00 189 TYR A CA 1
ATOM 1466 C C . TYR A 1 189 ? 2.421 14.271 8.288 1.00 96.00 189 TYR A C 1
ATOM 1468 O O . TYR A 1 189 ? 1.796 15.134 8.914 1.00 96.00 189 TYR A O 1
ATOM 1476 N N . ILE A 1 190 ? 2.037 12.992 8.275 1.00 97.00 190 ILE A N 1
ATOM 1477 C CA . ILE A 1 190 ? 0.764 12.532 8.847 1.00 97.00 190 ILE A CA 1
ATOM 1478 C C . ILE A 1 190 ? 0.931 11.461 9.926 1.00 97.00 190 ILE A C 1
ATOM 1480 O O . ILE A 1 190 ? 0.018 11.279 10.728 1.00 97.00 190 ILE A O 1
ATOM 1484 N N . ILE A 1 191 ? 2.072 10.769 9.989 1.00 97.56 191 ILE A N 1
ATOM 1485 C CA . ILE A 1 191 ? 2.253 9.574 10.827 1.00 97.56 191 ILE A CA 1
ATOM 1486 C C . ILE A 1 191 ? 2.002 9.821 12.326 1.00 97.56 191 ILE A C 1
ATOM 1488 O O . ILE A 1 191 ? 1.374 8.993 12.990 1.00 97.56 191 ILE A O 1
ATOM 1492 N N . GLU A 1 192 ? 2.366 10.995 12.853 1.00 97.19 192 GLU A N 1
ATOM 1493 C CA . GLU A 1 192 ? 2.077 11.368 14.248 1.00 97.19 192 GLU A CA 1
ATOM 1494 C C . GLU A 1 192 ? 0.570 11.500 14.508 1.00 97.19 192 GLU A C 1
ATOM 1496 O O . GLU A 1 192 ? 0.050 11.074 15.547 1.00 97.19 192 GLU A O 1
ATOM 1501 N N . LYS A 1 193 ? -0.173 12.042 13.534 1.00 97.06 193 LYS A N 1
ATOM 1502 C CA . LYS A 1 193 ? -1.635 12.169 13.619 1.00 97.06 193 LYS A CA 1
ATOM 1503 C C . LYS A 1 193 ? -2.293 10.792 13.664 1.00 97.06 193 LYS A C 1
ATOM 1505 O O . LYS A 1 193 ? -3.251 10.604 14.417 1.00 97.06 193 LYS A O 1
ATOM 1510 N N . LEU A 1 194 ? -1.707 9.828 12.952 1.00 98.06 194 LEU A N 1
ATOM 1511 C CA . LEU A 1 194 ? -2.119 8.424 12.905 1.00 98.06 194 LEU A CA 1
ATOM 1512 C C . LEU A 1 194 ? -1.671 7.602 14.125 1.00 98.06 194 LEU A C 1
ATOM 1514 O O . LEU A 1 194 ? -2.085 6.457 14.265 1.00 98.06 194 LEU A O 1
ATOM 1518 N N . GLY A 1 195 ? -0.888 8.178 15.043 1.00 97.62 195 GLY A N 1
ATOM 1519 C CA . GLY A 1 195 ? -0.489 7.513 16.287 1.00 97.62 195 GLY A CA 1
ATOM 1520 C C . GLY A 1 195 ? 0.729 6.609 16.170 1.00 97.62 195 GLY A C 1
ATOM 1521 O O . GLY A 1 195 ? 0.903 5.756 17.034 1.00 97.62 195 GLY A O 1
ATOM 1522 N N . MET A 1 196 ? 1.563 6.809 15.144 1.00 97.88 196 MET A N 1
ATOM 1523 C CA . MET A 1 196 ? 2.808 6.059 14.938 1.00 97.88 196 MET A CA 1
ATOM 1524 C C . MET A 1 196 ? 2.608 4.528 14.891 1.00 97.88 196 MET A C 1
ATOM 1526 O O . MET A 1 196 ? 3.296 3.807 15.617 1.00 97.88 196 MET A O 1
ATOM 1530 N N . PRO A 1 197 ? 1.660 4.001 14.086 1.00 98.38 197 PRO A N 1
ATOM 1531 C CA . PRO A 1 197 ? 1.484 2.557 13.970 1.00 98.38 197 PRO A CA 1
ATOM 1532 C C . PRO A 1 197 ? 2.742 1.892 13.379 1.00 98.38 197 PRO A C 1
ATOM 1534 O O . PRO A 1 197 ? 3.453 2.530 12.597 1.00 98.38 197 PRO A O 1
ATOM 1537 N N . PRO A 1 198 ? 2.994 0.605 13.679 1.00 98.44 198 PRO A N 1
ATOM 1538 C CA . PRO A 1 198 ? 4.032 -0.165 13.002 1.00 98.44 198 PRO A CA 1
ATOM 1539 C C . PRO A 1 198 ? 3.844 -0.161 11.480 1.00 98.44 198 PRO A C 1
ATOM 1541 O O . PRO A 1 198 ? 2.717 -0.278 10.985 1.00 98.44 198 PRO A O 1
ATOM 1544 N N . ILE A 1 199 ? 4.953 -0.055 10.749 1.00 98.62 199 ILE A N 1
ATOM 1545 C CA . ILE A 1 199 ? 4.985 0.017 9.286 1.00 98.62 199 ILE A CA 1
ATOM 1546 C C . ILE A 1 199 ? 5.541 -1.291 8.730 1.00 98.62 199 ILE A C 1
ATOM 1548 O O . ILE A 1 199 ? 6.720 -1.594 8.908 1.00 98.62 199 ILE A O 1
ATOM 1552 N N . TYR A 1 200 ? 4.706 -2.047 8.027 1.00 98.50 200 TYR A N 1
ATOM 1553 C CA . TYR A 1 200 ? 5.090 -3.278 7.346 1.00 98.50 200 TYR A CA 1
ATOM 1554 C C . TYR A 1 200 ? 5.519 -2.960 5.921 1.00 98.50 200 TYR A C 1
ATOM 1556 O O . TYR A 1 200 ? 4.762 -2.368 5.152 1.00 98.50 200 TYR A O 1
ATOM 1564 N N . THR A 1 201 ? 6.749 -3.316 5.569 1.00 97.81 201 THR A N 1
ATOM 1565 C CA . THR A 1 201 ? 7.305 -3.010 4.249 1.00 97.81 201 THR A CA 1
ATOM 1566 C C . THR A 1 201 ? 8.522 -3.879 3.938 1.00 97.81 201 THR A C 1
ATOM 1568 O O . THR A 1 201 ? 9.007 -4.603 4.807 1.00 97.81 201 THR A O 1
ATOM 1571 N N . ARG A 1 202 ? 9.040 -3.805 2.711 1.00 97.12 202 ARG A N 1
ATOM 1572 C CA . ARG A 1 202 ? 10.306 -4.437 2.323 1.00 97.12 202 ARG A CA 1
ATOM 1573 C C . ARG A 1 202 ? 11.503 -3.530 2.597 1.00 97.12 202 ARG A C 1
ATOM 1575 O O . ARG A 1 202 ? 11.374 -2.340 2.903 1.00 97.12 202 ARG A O 1
ATOM 1582 N N . ASN A 1 203 ? 12.694 -4.118 2.537 1.00 96.62 203 ASN A N 1
ATOM 1583 C CA . ASN A 1 203 ? 13.911 -3.474 3.010 1.00 96.62 203 ASN A CA 1
ATOM 1584 C C . ASN A 1 203 ? 14.211 -2.166 2.261 1.00 96.62 203 ASN A C 1
ATOM 1586 O O . ASN A 1 203 ? 14.393 -1.141 2.925 1.00 96.62 203 ASN A O 1
ATOM 1590 N N . LEU A 1 204 ? 14.195 -2.161 0.919 1.00 97.00 204 LEU A N 1
ATOM 1591 C CA . LEU A 1 204 ? 14.465 -0.948 0.133 1.00 97.00 204 LEU A CA 1
ATOM 1592 C C . LEU A 1 204 ? 13.526 0.203 0.512 1.00 97.00 204 LEU A C 1
ATOM 1594 O O . LEU A 1 204 ? 13.984 1.303 0.827 1.00 97.00 204 LEU A O 1
ATOM 1598 N N . THR A 1 205 ? 12.223 -0.065 0.558 1.00 97.50 205 THR A N 1
ATOM 1599 C CA . THR A 1 205 ? 11.199 0.922 0.917 1.00 97.50 205 THR A CA 1
ATOM 1600 C C . THR A 1 205 ? 11.416 1.482 2.323 1.00 97.50 205 THR A C 1
ATOM 1602 O O . THR A 1 205 ? 11.333 2.696 2.525 1.00 97.50 205 THR A O 1
ATOM 1605 N N . SER A 1 206 ? 11.799 0.644 3.296 1.00 97.69 206 SER A N 1
ATOM 1606 C CA . SER A 1 206 ? 12.143 1.117 4.646 1.00 97.69 206 SER A CA 1
ATOM 1607 C C . SER A 1 206 ? 13.337 2.083 4.646 1.00 97.69 206 SER A C 1
ATOM 1609 O O . SER A 1 206 ? 13.347 3.063 5.393 1.00 97.69 206 SER A O 1
ATOM 1611 N N . LEU A 1 207 ? 14.343 1.849 3.794 1.00 97.69 207 LEU A N 1
ATOM 1612 C CA . LEU A 1 207 ? 15.516 2.716 3.669 1.00 97.69 207 LEU A CA 1
ATOM 1613 C C . LEU A 1 207 ? 15.152 4.054 3.020 1.00 97.69 207 LEU A C 1
ATOM 1615 O O . LEU A 1 207 ? 15.620 5.100 3.475 1.00 97.69 207 LEU A O 1
ATOM 1619 N N . MET A 1 208 ? 14.285 4.037 2.006 1.00 97.81 208 MET A N 1
ATOM 1620 C CA . MET A 1 208 ? 13.768 5.253 1.372 1.00 97.81 208 MET A CA 1
ATOM 1621 C C . MET A 1 208 ? 12.944 6.089 2.354 1.00 97.81 208 MET A C 1
ATOM 1623 O O . MET A 1 208 ? 13.164 7.297 2.468 1.00 97.81 208 MET A O 1
ATOM 1627 N N . LEU A 1 209 ? 12.076 5.445 3.140 1.00 97.19 209 LEU A N 1
ATOM 1628 C CA . LEU A 1 209 ? 11.329 6.105 4.208 1.00 97.19 209 LEU A CA 1
ATOM 1629 C C . LEU A 1 209 ? 12.255 6.689 5.277 1.00 97.19 209 LEU A C 1
ATOM 1631 O O . LEU A 1 209 ? 12.095 7.853 5.623 1.00 97.19 209 LEU A O 1
ATOM 1635 N N . LYS A 1 210 ? 13.272 5.952 5.746 1.00 96.25 210 LYS A N 1
ATOM 1636 C CA . LYS A 1 210 ? 14.287 6.488 6.679 1.00 96.25 210 LYS A CA 1
ATOM 1637 C C . LYS A 1 210 ? 15.008 7.704 6.106 1.00 96.25 210 LYS A C 1
ATOM 1639 O O . LYS A 1 210 ? 15.235 8.682 6.817 1.00 96.25 210 LYS A O 1
ATOM 1644 N N . LYS A 1 211 ? 15.364 7.665 4.818 1.00 96.25 211 LYS A N 1
ATOM 1645 C CA . LYS A 1 211 ? 16.017 8.790 4.144 1.00 96.25 211 LYS A CA 1
ATOM 1646 C C . LYS A 1 211 ? 15.107 10.015 4.098 1.00 96.25 211 LYS A C 1
ATOM 1648 O O . LYS A 1 211 ? 15.584 11.110 4.383 1.00 96.25 211 LYS A O 1
ATOM 1653 N N . ARG A 1 212 ? 13.822 9.831 3.787 1.00 93.50 212 ARG A N 1
ATOM 1654 C CA . ARG A 1 212 ? 12.831 10.914 3.782 1.00 93.50 212 ARG A CA 1
ATOM 1655 C C . ARG A 1 212 ? 12.571 11.448 5.192 1.00 93.50 212 ARG A C 1
ATOM 1657 O O . ARG A 1 212 ? 12.533 12.656 5.386 1.00 93.50 212 ARG A O 1
ATOM 1664 N N . GLN A 1 213 ? 12.481 10.559 6.178 1.00 93.62 213 GLN A N 1
ATOM 1665 C CA . GLN A 1 213 ? 12.295 10.881 7.594 1.00 93.62 213 GLN A CA 1
ATOM 1666 C C . GLN A 1 213 ? 13.426 11.755 8.155 1.00 93.62 213 GLN A C 1
ATOM 1668 O O . GLN A 1 213 ? 13.185 12.565 9.044 1.00 93.62 213 GLN A O 1
ATOM 1673 N N . ALA A 1 214 ? 14.645 11.665 7.611 1.00 94.38 214 ALA A N 1
ATOM 1674 C CA . ALA A 1 214 ? 15.766 12.514 8.023 1.00 94.38 214 ALA A CA 1
ATOM 1675 C C . ALA A 1 214 ? 15.518 14.022 7.793 1.00 94.38 214 ALA A C 1
ATOM 1677 O O . ALA A 1 214 ? 16.174 14.853 8.419 1.00 94.38 214 ALA A O 1
ATOM 1678 N N . GLU A 1 215 ? 14.567 14.385 6.926 1.00 93.56 215 GLU A N 1
ATOM 1679 C CA . GLU A 1 215 ? 14.120 15.770 6.718 1.00 93.56 215 GLU A CA 1
ATOM 1680 C C . GLU A 1 215 ? 13.110 16.235 7.789 1.00 93.56 215 GLU A C 1
ATOM 1682 O O . GLU A 1 215 ? 12.817 17.425 7.893 1.00 93.56 215 GLU A O 1
ATOM 1687 N N . PHE A 1 216 ? 12.622 15.314 8.628 1.00 95.50 216 PHE A N 1
ATOM 1688 C CA . PHE A 1 216 ? 11.640 15.533 9.694 1.00 95.50 216 PHE A CA 1
ATOM 1689 C C . PHE A 1 216 ? 12.202 15.111 11.063 1.00 95.50 216 PHE A C 1
ATOM 1691 O O . PHE A 1 216 ? 11.626 14.257 11.731 1.00 95.50 216 PHE A O 1
ATOM 1698 N N . PRO A 1 217 ? 13.296 15.728 11.551 1.00 93.62 217 PRO A N 1
ATOM 1699 C CA . PRO A 1 217 ? 13.975 15.301 12.782 1.00 93.62 217 PRO A CA 1
ATOM 1700 C C . PRO A 1 217 ? 13.140 15.462 14.066 1.00 93.62 217 PRO A C 1
ATOM 1702 O O . PRO A 1 217 ? 13.573 15.045 15.135 1.00 93.62 217 PRO A O 1
ATOM 1705 N N . HIS A 1 218 ? 11.977 16.114 13.983 1.00 94.06 218 HIS A N 1
ATOM 1706 C CA . HIS A 1 218 ? 11.031 16.258 15.089 1.00 94.06 218 HIS A CA 1
ATOM 1707 C C . HIS A 1 218 ? 10.070 15.070 15.210 1.00 94.06 218 HIS A C 1
ATOM 1709 O O . HIS A 1 218 ? 9.511 14.863 16.284 1.00 94.06 218 HIS A O 1
ATOM 1715 N N . VAL A 1 219 ? 9.876 14.306 14.132 1.00 93.62 219 VAL A N 1
ATOM 1716 C CA . VAL A 1 219 ? 9.003 13.134 14.124 1.00 93.62 219 VAL A CA 1
ATOM 1717 C C . VAL A 1 219 ? 9.798 11.944 14.681 1.00 93.62 219 VAL A C 1
ATOM 1719 O O . VAL A 1 219 ? 10.932 11.732 14.242 1.00 93.62 219 VAL A O 1
ATOM 1722 N N . PRO A 1 220 ? 9.247 11.158 15.628 1.00 93.75 220 PRO A N 1
ATOM 1723 C CA . PRO A 1 220 ? 9.965 10.028 16.213 1.00 93.75 220 PRO A CA 1
ATOM 1724 C C . PRO A 1 220 ? 10.369 8.969 15.181 1.00 93.75 220 PRO A C 1
ATOM 1726 O O . PRO A 1 220 ? 9.818 8.904 14.079 1.00 93.75 220 PRO A O 1
ATOM 1729 N N . ASP A 1 221 ? 11.305 8.102 15.569 1.00 95.06 221 ASP A N 1
ATOM 1730 C CA . ASP A 1 221 ? 11.727 6.983 14.730 1.00 95.06 221 ASP A CA 1
ATOM 1731 C C . ASP A 1 221 ? 10.543 6.073 14.379 1.00 95.06 221 ASP A C 1
ATOM 1733 O O . ASP A 1 221 ? 9.708 5.727 15.218 1.00 95.06 221 ASP A O 1
ATOM 1737 N N . LEU A 1 222 ? 10.492 5.681 13.109 1.00 96.88 222 LEU A N 1
ATOM 1738 C CA . LEU A 1 222 ? 9.463 4.806 12.567 1.00 96.88 222 LEU A CA 1
ATOM 1739 C C . LEU A 1 222 ? 9.727 3.344 12.968 1.00 96.88 222 LEU A C 1
ATOM 1741 O O . LEU A 1 222 ? 10.839 2.838 12.791 1.00 96.88 222 LEU A O 1
ATOM 1745 N N . ASP A 1 223 ? 8.699 2.647 13.461 1.00 97.88 223 ASP A N 1
ATOM 1746 C CA . ASP A 1 223 ? 8.772 1.214 13.780 1.00 97.88 223 ASP A CA 1
ATOM 1747 C C . ASP A 1 223 ? 8.540 0.367 12.522 1.00 97.88 223 ASP A C 1
ATOM 1749 O O . ASP A 1 223 ? 7.403 0.059 12.160 1.00 97.88 223 ASP A O 1
ATOM 1753 N N . PHE A 1 224 ? 9.624 -0.005 11.842 1.00 98.31 224 PHE A N 1
ATOM 1754 C CA . PHE A 1 224 ? 9.559 -0.863 10.661 1.00 98.31 224 PHE A CA 1
ATOM 1755 C C . PHE A 1 224 ? 9.494 -2.349 11.024 1.00 98.31 224 PHE A C 1
ATOM 1757 O O . PHE A 1 224 ? 10.352 -2.872 11.739 1.00 98.31 224 PHE A O 1
ATOM 1764 N N . LYS A 1 225 ? 8.525 -3.054 10.437 1.00 97.75 225 LYS A N 1
ATOM 1765 C CA . LYS A 1 225 ? 8.440 -4.515 10.380 1.00 97.75 225 LYS A CA 1
ATOM 1766 C C . LYS A 1 225 ? 8.794 -4.959 8.964 1.00 97.75 225 LYS A C 1
ATOM 1768 O O . LYS A 1 225 ? 7.996 -4.808 8.043 1.00 97.75 225 LYS A O 1
ATOM 1773 N N . ILE A 1 226 ? 10.020 -5.448 8.791 1.00 97.44 226 ILE A N 1
ATOM 1774 C CA . ILE A 1 226 ? 10.495 -5.888 7.479 1.00 97.44 226 ILE A CA 1
ATOM 1775 C C . ILE A 1 226 ? 9.828 -7.213 7.121 1.00 97.44 226 ILE A C 1
ATOM 1777 O O . ILE A 1 226 ? 9.898 -8.168 7.892 1.00 97.44 226 ILE A O 1
ATOM 1781 N N . ILE A 1 227 ? 9.176 -7.243 5.962 1.00 95.50 227 ILE A N 1
ATOM 1782 C CA . ILE A 1 227 ? 8.610 -8.451 5.369 1.00 95.50 227 ILE A CA 1
ATOM 1783 C C . ILE A 1 227 ? 9.651 -9.071 4.445 1.00 95.50 227 ILE A C 1
ATOM 1785 O O . ILE A 1 227 ? 10.082 -8.444 3.476 1.00 95.50 227 ILE A O 1
ATOM 1789 N N . GLU A 1 228 ? 10.023 -10.313 4.735 1.00 86.00 228 GLU A N 1
ATOM 1790 C CA . GLU A 1 228 ? 10.864 -11.133 3.868 1.00 86.00 228 GLU A CA 1
ATOM 1791 C C . GLU A 1 228 ? 9.992 -12.175 3.152 1.00 86.00 228 GLU A C 1
ATOM 1793 O O . GLU A 1 228 ? 9.142 -12.828 3.756 1.00 86.00 228 GLU A O 1
ATOM 1798 N N . GLY A 1 229 ? 10.173 -12.317 1.837 1.00 81.31 229 GLY A N 1
ATOM 1799 C CA . GLY A 1 229 ? 9.431 -13.292 1.034 1.00 81.31 229 GLY A CA 1
ATOM 1800 C C . GLY A 1 229 ? 7.910 -13.079 1.026 1.00 81.31 229 GLY A C 1
ATOM 1801 O O . GLY A 1 229 ? 7.430 -11.952 0.877 1.00 81.31 229 GLY A O 1
ATOM 1802 N N . ASN A 1 230 ? 7.179 -14.194 1.145 1.00 81.38 230 ASN A N 1
ATOM 1803 C CA . ASN A 1 230 ? 5.718 -14.289 1.008 1.00 81.38 230 ASN A CA 1
ATOM 1804 C C . ASN A 1 230 ? 5.039 -14.717 2.328 1.00 81.38 230 ASN A C 1
ATOM 1806 O O . ASN A 1 230 ? 4.026 -15.422 2.331 1.00 81.38 230 ASN A O 1
ATOM 1810 N N . GLU A 1 231 ? 5.640 -14.372 3.469 1.00 78.44 231 GLU A N 1
ATOM 1811 C CA . GLU A 1 231 ? 5.146 -14.778 4.786 1.00 78.44 231 GLU A CA 1
ATOM 1812 C C . GLU A 1 231 ? 3.803 -14.122 5.148 1.00 78.44 231 GLU A C 1
ATOM 1814 O O . GLU A 1 231 ? 3.442 -13.050 4.661 1.00 78.44 231 GLU A O 1
ATOM 1819 N N . GLY A 1 232 ? 3.042 -14.792 6.016 1.00 89.62 232 GLY A N 1
ATOM 1820 C CA . GLY A 1 232 ? 1.807 -14.265 6.587 1.00 89.62 232 GLY A CA 1
ATOM 1821 C C . GLY A 1 232 ? 2.035 -13.712 7.991 1.00 89.62 232 GLY A C 1
ATOM 1822 O O . GLY A 1 232 ? 2.648 -14.372 8.827 1.00 89.62 232 GLY A O 1
ATOM 1823 N N . VAL A 1 233 ? 1.485 -12.536 8.275 1.00 96.25 233 VAL A N 1
ATOM 1824 C CA . VAL A 1 233 ? 1.519 -11.878 9.585 1.00 96.25 233 VAL A CA 1
ATOM 1825 C C . VAL A 1 233 ? 0.107 -11.691 10.132 1.00 96.25 233 VAL A C 1
ATOM 1827 O O . VAL A 1 233 ? -0.861 -11.549 9.384 1.00 96.25 233 VAL A O 1
ATOM 1830 N N . MET A 1 234 ? -0.020 -11.678 11.458 1.00 97.19 234 MET A N 1
ATOM 1831 C CA . MET A 1 234 ? -1.266 -11.309 12.130 1.00 97.19 234 MET A CA 1
ATOM 1832 C C . MET A 1 234 ? -1.203 -9.840 12.543 1.00 97.19 234 MET A C 1
ATOM 1834 O O . MET A 1 234 ? -0.376 -9.461 13.372 1.00 97.19 234 MET A O 1
ATOM 1838 N N . ILE A 1 235 ? -2.090 -9.019 11.981 1.00 97.56 235 ILE A N 1
ATOM 1839 C CA . ILE A 1 235 ? -2.238 -7.599 12.312 1.00 97.56 235 ILE A CA 1
ATOM 1840 C C . ILE A 1 235 ? -3.587 -7.422 13.007 1.00 97.56 235 ILE A C 1
ATOM 1842 O O . ILE A 1 235 ? -4.645 -7.499 12.380 1.00 97.56 235 ILE A O 1
ATOM 1846 N N . GLY A 1 236 ? -3.551 -7.226 14.328 1.00 95.25 236 GLY A N 1
ATOM 1847 C CA . GLY A 1 236 ? -4.755 -7.334 15.150 1.00 95.25 236 GLY A CA 1
ATOM 1848 C C . GLY A 1 236 ? -5.357 -8.734 15.013 1.00 95.25 236 GLY A C 1
ATOM 1849 O O . GLY A 1 236 ? -4.687 -9.727 15.294 1.00 95.25 236 GLY A O 1
ATOM 1850 N N . GLN A 1 237 ? -6.601 -8.811 14.546 1.00 91.94 237 GLN A N 1
ATOM 1851 C CA . GLN A 1 237 ? -7.311 -10.068 14.278 1.00 91.94 237 GLN A CA 1
ATOM 1852 C C . GLN A 1 237 ? -7.311 -10.467 12.794 1.00 91.94 237 GLN A C 1
ATOM 1854 O O . GLN A 1 237 ? -7.966 -11.435 12.414 1.00 91.94 237 GLN A O 1
ATOM 1859 N N . THR A 1 238 ? -6.577 -9.740 11.949 1.00 95.75 238 THR A N 1
ATOM 1860 C CA . THR A 1 238 ? -6.569 -9.945 10.496 1.00 95.75 238 THR A CA 1
ATOM 1861 C C . THR A 1 238 ? -5.284 -10.641 10.063 1.00 95.75 238 THR A C 1
ATOM 1863 O O . THR A 1 238 ? -4.188 -10.179 10.386 1.00 95.75 238 THR A O 1
ATOM 1866 N N . SER A 1 239 ? -5.407 -11.743 9.319 1.00 96.88 239 SER A N 1
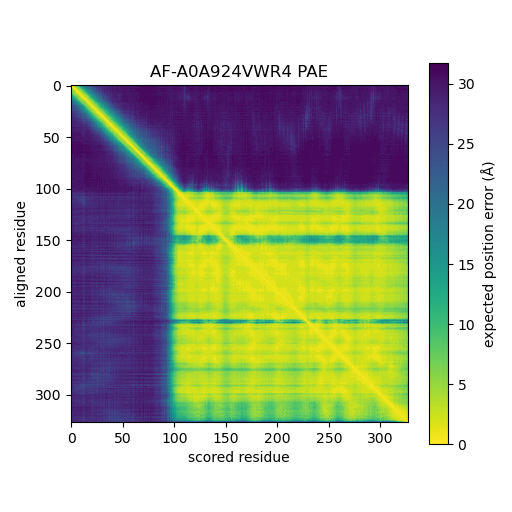ATOM 1867 C CA . SER A 1 239 ? -4.255 -12.377 8.674 1.00 96.88 239 SER A CA 1
ATOM 1868 C C . SER A 1 239 ? -3.950 -11.653 7.367 1.00 96.88 239 SER A C 1
ATOM 1870 O O . SER A 1 239 ? -4.827 -11.488 6.519 1.00 96.88 239 SER A O 1
ATOM 1872 N N . VAL A 1 240 ? -2.706 -11.209 7.218 1.00 98.19 240 VAL A N 1
ATOM 1873 C CA . VAL A 1 240 ? -2.216 -10.512 6.029 1.00 98.19 240 VAL A CA 1
ATOM 1874 C C . VAL A 1 240 ? -1.033 -11.280 5.463 1.00 98.19 240 VAL A C 1
ATOM 1876 O O . VAL A 1 240 ? -0.149 -11.680 6.213 1.00 98.19 240 VAL A O 1
ATOM 1879 N N . LYS A 1 241 ? -1.017 -11.509 4.153 1.00 97.38 241 LYS A N 1
ATOM 1880 C CA . LYS A 1 241 ? 0.078 -12.168 3.427 1.00 97.38 241 LYS A CA 1
ATOM 1881 C C . LYS A 1 241 ? 0.605 -11.228 2.357 1.00 97.38 241 LYS A C 1
ATOM 1883 O O . LYS A 1 241 ? -0.081 -10.284 1.967 1.00 97.38 241 LYS A O 1
ATOM 1888 N N . PHE A 1 242 ? 1.796 -11.526 1.865 1.00 97.44 242 PHE A N 1
ATOM 1889 C CA . PHE A 1 242 ? 2.461 -10.722 0.849 1.00 97.44 242 PHE A CA 1
ATOM 1890 C C . PHE A 1 242 ? 2.918 -11.592 -0.314 1.00 97.44 242 PHE A C 1
ATOM 1892 O O . PHE A 1 242 ? 3.086 -12.803 -0.163 1.00 97.44 242 PHE A O 1
ATOM 1899 N N . TYR A 1 243 ? 3.102 -10.971 -1.472 1.00 96.50 243 TYR A N 1
ATOM 1900 C CA . TYR A 1 243 ? 3.640 -11.618 -2.664 1.00 96.50 243 TYR A CA 1
ATOM 1901 C C . TYR A 1 243 ? 4.521 -10.644 -3.446 1.00 96.50 243 TYR A C 1
ATOM 1903 O O . TYR A 1 243 ? 4.394 -9.426 -3.296 1.00 96.50 243 TYR A O 1
ATOM 1911 N N . GLY A 1 244 ? 5.465 -11.173 -4.225 1.00 95.31 244 GLY A N 1
ATOM 1912 C CA . GLY A 1 244 ? 6.310 -10.357 -5.093 1.00 95.31 244 GLY A CA 1
ATOM 1913 C C . GLY A 1 244 ? 5.490 -9.695 -6.195 1.00 95.31 244 GLY A C 1
ATOM 1914 O O . GLY A 1 244 ? 4.566 -10.301 -6.731 1.00 95.31 244 GLY A O 1
ATOM 1915 N N . VAL A 1 245 ? 5.814 -8.442 -6.502 1.00 95.88 245 VAL A N 1
ATOM 1916 C CA . VAL A 1 245 ? 5.202 -7.693 -7.599 1.00 95.88 245 VAL A CA 1
ATOM 1917 C C . VAL A 1 245 ? 6.313 -7.049 -8.407 1.00 95.88 245 VAL A C 1
ATOM 1919 O O . VAL A 1 245 ? 7.212 -6.418 -7.847 1.00 95.88 245 VAL A O 1
ATOM 1922 N N . THR A 1 246 ? 6.242 -7.205 -9.723 1.00 94.94 246 THR A N 1
ATOM 1923 C CA . THR A 1 246 ? 7.145 -6.524 -10.639 1.00 94.94 246 THR A CA 1
ATOM 1924 C C . THR A 1 246 ? 6.674 -5.086 -10.842 1.00 94.94 246 THR A C 1
ATOM 1926 O O . THR A 1 246 ? 5.520 -4.835 -11.175 1.00 94.94 246 THR A O 1
ATOM 1929 N N . HIS A 1 247 ? 7.577 -4.121 -10.666 1.00 95.25 247 HIS A N 1
ATOM 1930 C CA . HIS A 1 247 ? 7.337 -2.695 -10.920 1.00 95.25 247 HIS A CA 1
ATOM 1931 C C . HIS A 1 247 ? 8.638 -2.012 -11.368 1.00 95.25 247 HIS A C 1
ATOM 1933 O O . HIS A 1 247 ? 9.676 -2.660 -11.489 1.00 95.25 247 HIS A O 1
ATOM 1939 N N . SER A 1 248 ? 8.617 -0.703 -11.620 1.00 93.50 248 SER A N 1
ATOM 1940 C CA . SER A 1 248 ? 9.808 0.092 -11.947 1.00 93.50 248 SER A CA 1
ATOM 1941 C C . SER A 1 248 ? 10.740 0.346 -10.757 1.00 93.50 248 SER A C 1
ATOM 1943 O O . SER A 1 248 ? 11.805 0.934 -10.938 1.00 93.50 248 SER A O 1
ATOM 1945 N N . ILE A 1 249 ? 10.359 -0.076 -9.548 1.00 95.12 249 ILE A N 1
ATOM 1946 C CA . ILE A 1 249 ? 11.224 -0.065 -8.371 1.00 95.12 249 ILE A CA 1
ATOM 1947 C C . ILE A 1 249 ? 11.347 -1.481 -7.780 1.00 95.12 249 ILE A C 1
ATOM 1949 O O . ILE A 1 249 ? 10.335 -2.187 -7.676 1.00 95.12 249 ILE A O 1
ATOM 1953 N N . PRO A 1 250 ? 12.560 -1.914 -7.374 1.00 93.12 250 PRO A N 1
ATOM 1954 C CA . PRO A 1 250 ? 12.746 -3.197 -6.701 1.00 93.12 250 PRO A CA 1
ATOM 1955 C C . PRO A 1 250 ? 11.977 -3.278 -5.381 1.00 93.12 250 PRO A C 1
ATOM 1957 O O . PRO A 1 250 ? 11.527 -2.263 -4.848 1.00 93.12 250 PRO A O 1
ATOM 1960 N N . ASP A 1 251 ? 11.896 -4.482 -4.811 1.00 92.25 251 ASP A N 1
ATOM 1961 C CA . ASP A 1 251 ? 11.262 -4.721 -3.506 1.00 92.25 251 ASP A CA 1
ATOM 1962 C C . ASP A 1 251 ? 9.782 -4.281 -3.443 1.00 92.25 251 ASP A C 1
ATOM 1964 O O . ASP A 1 251 ? 9.242 -4.066 -2.357 1.00 92.25 251 ASP A O 1
ATOM 1968 N N . SER A 1 252 ? 9.103 -4.191 -4.588 1.00 96.44 252 SER A N 1
ATOM 1969 C CA . SER A 1 252 ? 7.654 -3.986 -4.639 1.00 96.44 252 SER A CA 1
ATOM 1970 C C . SER A 1 252 ? 6.926 -5.252 -4.177 1.00 96.44 252 SER A C 1
ATOM 1972 O O . SER A 1 252 ? 7.390 -6.379 -4.404 1.00 96.44 252 SER A O 1
ATOM 1974 N N . MET A 1 253 ? 5.816 -5.081 -3.459 1.00 96.88 253 MET A N 1
ATOM 1975 C CA . MET A 1 253 ? 5.030 -6.199 -2.945 1.00 96.88 253 MET A CA 1
ATOM 1976 C C . MET A 1 253 ? 3.531 -5.943 -2.999 1.00 96.88 253 MET A C 1
ATOM 1978 O O . MET A 1 253 ? 3.052 -4.850 -2.695 1.00 96.88 253 MET A O 1
ATOM 1982 N N . GLY A 1 254 ? 2.802 -7.013 -3.290 1.00 97.50 254 GLY A N 1
ATOM 1983 C CA . GLY A 1 254 ? 1.361 -7.067 -3.153 1.00 97.50 254 GLY A CA 1
ATOM 1984 C C . GLY A 1 254 ? 0.940 -7.519 -1.759 1.00 97.50 254 GLY A C 1
ATOM 1985 O O . GLY A 1 254 ? 1.713 -8.112 -0.999 1.00 97.50 254 GLY A O 1
ATOM 1986 N N . ILE A 1 255 ? -0.314 -7.236 -1.425 1.00 98.38 255 ILE A N 1
ATOM 1987 C CA . ILE A 1 255 ? -0.917 -7.454 -0.112 1.00 98.38 255 ILE A CA 1
ATOM 1988 C C . ILE A 1 255 ? -2.169 -8.300 -0.295 1.00 98.38 255 ILE A C 1
ATOM 1990 O O . ILE A 1 255 ? -3.041 -7.952 -1.086 1.00 98.38 255 ILE A O 1
ATOM 1994 N N . ILE A 1 256 ? -2.289 -9.362 0.494 1.00 98.44 256 ILE A N 1
ATOM 1995 C CA . ILE A 1 256 ? -3.480 -10.205 0.598 1.00 98.44 256 ILE A CA 1
ATOM 1996 C C . ILE A 1 256 ? -4.023 -10.076 2.015 1.00 98.44 256 ILE A C 1
ATOM 1998 O O . ILE A 1 256 ? -3.354 -10.440 2.979 1.00 98.44 256 ILE A O 1
ATOM 2002 N N . ILE A 1 257 ? -5.259 -9.617 2.141 1.00 98.25 257 ILE A N 1
ATOM 2003 C CA . ILE A 1 257 ? -6.012 -9.563 3.388 1.00 98.25 257 ILE A CA 1
ATOM 2004 C C . ILE A 1 257 ? -6.969 -10.759 3.412 1.00 98.25 257 ILE A C 1
ATOM 2006 O O . ILE A 1 257 ? -7.902 -10.849 2.609 1.00 98.25 257 ILE A O 1
ATOM 2010 N N . ASP A 1 258 ? -6.708 -11.702 4.317 1.00 96.56 258 ASP A N 1
ATOM 2011 C CA . ASP A 1 258 ? -7.460 -12.950 4.440 1.00 96.56 258 ASP A CA 1
ATOM 2012 C C . ASP A 1 258 ? -8.710 -12.724 5.299 1.00 96.56 258 ASP A C 1
ATOM 2014 O O . ASP A 1 258 ? -8.620 -12.473 6.505 1.00 96.56 258 ASP A O 1
ATOM 2018 N N . THR A 1 259 ? -9.885 -12.783 4.670 1.00 96.25 259 THR A N 1
ATOM 2019 C CA . THR A 1 259 ? -11.174 -12.626 5.352 1.00 96.25 259 THR A CA 1
ATOM 2020 C C . THR A 1 259 ? -11.971 -13.931 5.332 1.00 96.25 259 THR A C 1
ATOM 2022 O O . THR A 1 259 ? -11.786 -14.749 4.427 1.00 96.25 259 THR A O 1
ATOM 2025 N N . PRO A 1 260 ? -12.944 -14.117 6.247 1.00 95.38 260 PRO A N 1
ATOM 2026 C CA . PRO A 1 260 ? -13.840 -15.277 6.221 1.00 95.38 260 PRO A CA 1
ATOM 2027 C C . PRO A 1 260 ? -14.618 -15.472 4.906 1.00 95.38 260 PRO A C 1
ATOM 2029 O O . PRO A 1 260 ? -15.131 -16.562 4.662 1.00 95.38 260 PRO A O 1
ATOM 2032 N N . TYR A 1 261 ? -14.712 -14.438 4.063 1.00 96.06 261 TYR A N 1
ATOM 2033 C CA . TYR A 1 261 ? -15.464 -14.454 2.803 1.00 96.06 261 TYR A CA 1
ATOM 2034 C C . TYR A 1 261 ? -14.592 -14.662 1.561 1.00 96.06 261 TYR A C 1
ATOM 2036 O O . TYR A 1 261 ? -15.121 -14.824 0.462 1.00 96.06 261 TYR A O 1
ATOM 2044 N N . GLY A 1 262 ? -13.268 -14.669 1.724 1.00 97.44 262 GLY A N 1
ATOM 2045 C CA . GLY A 1 262 ? -12.298 -14.720 0.636 1.00 97.44 262 GLY A CA 1
ATOM 2046 C C . GLY A 1 262 ? -11.226 -13.643 0.765 1.00 97.44 262 GLY A C 1
ATOM 2047 O O . GLY A 1 262 ? -11.266 -12.778 1.642 1.00 97.44 262 GLY A O 1
ATOM 2048 N N . TRP A 1 263 ? -10.237 -13.715 -0.114 1.00 98.12 263 TRP A N 1
ATOM 2049 C CA . TRP A 1 263 ? -9.101 -12.805 -0.112 1.00 98.12 263 TRP A CA 1
ATOM 2050 C C . TRP A 1 263 ? -9.460 -11.474 -0.758 1.00 98.12 263 TRP A C 1
ATOM 2052 O O . TRP A 1 263 ? -10.036 -11.435 -1.845 1.00 98.12 263 TRP A O 1
ATOM 2062 N N . ILE A 1 264 ? -9.084 -10.391 -0.091 1.00 98.44 264 ILE A N 1
ATOM 2063 C CA . ILE A 1 264 ? -9.040 -9.055 -0.678 1.00 98.44 264 ILE A CA 1
ATOM 2064 C C . ILE A 1 264 ? -7.575 -8.773 -0.969 1.00 98.44 264 ILE A C 1
ATOM 2066 O O . ILE A 1 264 ? -6.744 -8.926 -0.079 1.00 98.44 264 ILE A O 1
ATOM 2070 N N . THR A 1 265 ? -7.240 -8.400 -2.196 1.00 98.38 265 THR A N 1
ATOM 2071 C CA . THR A 1 265 ? -5.841 -8.256 -2.599 1.00 98.38 265 THR A CA 1
ATOM 2072 C C . THR A 1 265 ? -5.599 -6.977 -3.378 1.00 98.38 265 THR A C 1
ATOM 2074 O O . THR A 1 265 ? -6.477 -6.497 -4.093 1.00 98.38 265 THR A O 1
ATOM 2077 N N . THR A 1 266 ? -4.397 -6.432 -3.248 1.00 98.31 266 THR A N 1
ATOM 2078 C CA . THR A 1 266 ? -3.894 -5.352 -4.096 1.00 98.31 266 THR A CA 1
ATOM 2079 C C . THR A 1 266 ? -2.424 -5.602 -4.411 1.00 98.31 266 THR A C 1
ATOM 2081 O O . THR A 1 266 ? -1.667 -5.914 -3.490 1.00 98.31 266 THR A O 1
ATOM 2084 N N . PRO A 1 267 ? -1.995 -5.489 -5.676 1.00 97.12 267 PRO A N 1
ATOM 2085 C CA . PRO A 1 267 ? -0.579 -5.532 -6.016 1.00 97.12 267 PRO A CA 1
ATOM 2086 C C . PRO A 1 267 ? 0.147 -4.215 -5.685 1.00 97.12 267 PRO A C 1
ATOM 2088 O O . PRO A 1 267 ? 1.369 -4.182 -5.750 1.00 97.12 267 PRO A O 1
ATOM 2091 N N . GLY A 1 268 ? -0.578 -3.150 -5.313 1.00 96.69 268 GLY A N 1
ATOM 2092 C CA . GLY A 1 268 ? -0.070 -1.788 -5.456 1.00 96.69 268 GLY A CA 1
ATOM 2093 C C . GLY A 1 268 ? 0.004 -1.428 -6.939 1.00 96.69 268 GLY A C 1
ATOM 2094 O O . GLY A 1 268 ? -0.866 -1.834 -7.714 1.00 96.69 268 GLY A O 1
ATOM 2095 N N . ASP A 1 269 ? 1.058 -0.725 -7.325 1.00 96.94 269 ASP A N 1
ATOM 2096 C CA . ASP A 1 269 ? 1.414 -0.561 -8.731 1.00 96.94 269 ASP A CA 1
ATOM 2097 C C . ASP A 1 269 ? 2.132 -1.813 -9.238 1.00 96.94 269 ASP A C 1
ATOM 2099 O O . ASP A 1 269 ? 2.953 -2.403 -8.526 1.00 96.94 269 ASP A O 1
ATOM 2103 N N . PHE A 1 270 ? 1.856 -2.206 -10.478 1.00 95.00 270 PHE A N 1
ATOM 2104 C CA . PHE A 1 270 ? 2.482 -3.361 -11.095 1.00 95.00 270 PHE A CA 1
ATOM 2105 C C . PHE A 1 270 ? 2.619 -3.227 -12.611 1.00 95.00 270 PHE A C 1
ATOM 2107 O O . PHE A 1 270 ? 1.768 -2.710 -13.331 1.00 95.00 270 PHE A O 1
ATOM 2114 N N . LYS A 1 271 ? 3.676 -3.847 -13.124 1.00 91.94 271 LYS A N 1
ATOM 2115 C CA . LYS A 1 271 ? 3.758 -4.294 -14.513 1.00 91.94 271 LYS A CA 1
ATOM 2116 C C . LYS A 1 271 ? 3.810 -5.815 -14.523 1.00 91.94 271 LYS A C 1
ATOM 2118 O O . LYS A 1 271 ? 4.327 -6.411 -13.587 1.00 91.94 271 LYS A O 1
ATOM 2123 N N . LEU A 1 272 ? 3.315 -6.431 -15.590 1.00 91.69 272 LEU A N 1
ATOM 2124 C CA . LEU A 1 272 ? 3.492 -7.865 -15.806 1.00 91.69 272 LEU A CA 1
ATOM 2125 C C . LEU A 1 272 ? 4.703 -8.073 -16.709 1.00 91.69 272 LEU A C 1
ATOM 2127 O O . LEU A 1 272 ? 4.683 -7.640 -17.866 1.00 91.69 272 LEU A O 1
ATOM 2131 N N . ASP A 1 273 ? 5.756 -8.695 -16.183 1.00 92.00 273 ASP A N 1
ATOM 2132 C CA . ASP A 1 273 ? 6.923 -9.031 -16.994 1.00 92.00 273 ASP A CA 1
ATOM 2133 C C . ASP A 1 273 ? 6.623 -10.200 -17.932 1.00 92.00 273 ASP A C 1
ATOM 2135 O O . ASP A 1 273 ? 5.929 -11.156 -17.574 1.00 92.00 273 ASP A O 1
ATOM 2139 N N . HIS A 1 274 ? 7.125 -10.116 -19.161 1.00 93.12 274 HIS A N 1
ATOM 2140 C CA . HIS A 1 274 ? 6.798 -11.089 -20.191 1.00 93.12 274 HIS A CA 1
ATOM 2141 C C . HIS A 1 274 ? 7.873 -11.198 -21.277 1.00 93.12 274 HIS A C 1
ATOM 2143 O O . HIS A 1 274 ? 8.620 -10.264 -21.562 1.00 93.12 274 HIS A O 1
ATOM 2149 N N . ILE A 1 275 ? 7.850 -12.318 -21.999 1.00 91.25 275 ILE A N 1
ATOM 2150 C CA . ILE A 1 275 ? 8.572 -12.524 -23.259 1.00 91.25 275 ILE A CA 1
ATOM 2151 C C . ILE A 1 275 ? 7.529 -12.859 -24.327 1.00 91.25 275 ILE A C 1
ATOM 2153 O O . ILE A 1 275 ? 6.805 -13.845 -24.208 1.00 91.25 275 ILE A O 1
ATOM 2157 N N . ASP A 1 276 ? 7.399 -11.999 -25.342 1.00 88.94 276 ASP A N 1
ATOM 2158 C CA . ASP A 1 276 ? 6.425 -12.153 -26.439 1.00 88.94 276 ASP A CA 1
ATOM 2159 C C . ASP A 1 276 ? 4.972 -12.394 -25.968 1.00 88.94 276 ASP A C 1
ATOM 2161 O O . ASP A 1 276 ? 4.262 -13.271 -26.464 1.00 88.94 276 ASP A O 1
ATOM 2165 N N . GLY A 1 277 ? 4.525 -11.622 -24.971 1.00 89.81 277 GLY A N 1
ATOM 2166 C CA . GLY A 1 277 ? 3.182 -11.703 -24.386 1.00 89.81 277 GLY A CA 1
ATOM 2167 C C . GLY A 1 277 ? 2.948 -12.887 -23.440 1.00 89.81 277 GLY A C 1
ATOM 2168 O O . GLY A 1 277 ? 1.820 -13.074 -22.984 1.00 89.81 277 GLY A O 1
ATOM 2169 N N . LYS A 1 278 ? 3.975 -13.693 -23.138 1.00 93.12 278 LYS A N 1
ATOM 2170 C CA . LYS A 1 278 ? 3.906 -14.771 -22.141 1.00 93.12 278 LYS A CA 1
ATOM 2171 C C . LYS A 1 278 ? 4.596 -14.348 -20.846 1.00 93.12 278 LYS A C 1
ATOM 2173 O O . LYS A 1 278 ? 5.751 -13.929 -20.943 1.00 93.12 278 LYS A O 1
ATOM 2178 N N . PRO A 1 279 ? 3.939 -14.467 -19.678 1.00 94.25 279 PRO A N 1
ATOM 2179 C CA . PRO A 1 279 ? 4.575 -14.192 -18.394 1.00 94.25 279 PRO A CA 1
ATOM 2180 C C . PRO A 1 279 ? 5.895 -14.951 -18.243 1.00 94.25 279 PRO A C 1
ATOM 2182 O O . PRO A 1 279 ? 6.036 -16.066 -18.751 1.00 94.25 279 PRO A O 1
ATOM 2185 N N . THR A 1 280 ? 6.872 -14.335 -17.587 1.00 94.56 280 THR A N 1
ATOM 2186 C CA . THR A 1 280 ? 8.123 -15.020 -17.241 1.00 94.56 280 THR A CA 1
ATOM 2187 C C . THR A 1 280 ? 7.900 -16.016 -16.101 1.00 94.56 280 THR A C 1
ATOM 2189 O O . THR A 1 280 ? 6.929 -15.905 -15.356 1.00 94.56 280 THR A O 1
ATOM 2192 N N . ASP A 1 281 ? 8.810 -16.982 -15.930 1.00 94.94 281 ASP A N 1
ATOM 2193 C CA . ASP A 1 281 ? 8.725 -17.964 -14.835 1.00 94.94 281 ASP A CA 1
ATOM 2194 C C . ASP A 1 281 ? 8.681 -17.286 -13.448 1.00 94.94 281 ASP A C 1
ATOM 2196 O O . ASP A 1 281 ? 8.010 -17.764 -12.535 1.00 94.94 281 ASP A O 1
ATOM 2200 N N . GLU A 1 282 ? 9.389 -16.161 -13.290 1.00 92.19 282 GLU A N 1
ATOM 2201 C CA . GLU A 1 282 ? 9.372 -15.353 -12.064 1.00 92.19 282 GLU A CA 1
ATOM 2202 C C . GLU A 1 282 ? 8.012 -14.678 -11.853 1.00 92.19 282 GLU A C 1
ATOM 2204 O O . GLU A 1 282 ? 7.475 -14.704 -10.743 1.00 92.19 282 GLU A O 1
ATOM 2209 N N . GLU A 1 283 ? 7.422 -14.136 -12.922 1.00 94.19 283 GLU A N 1
ATOM 2210 C CA . GLU A 1 283 ? 6.089 -13.542 -12.876 1.00 94.19 283 GLU A CA 1
ATOM 2211 C C . GLU A 1 283 ? 5.024 -14.598 -12.536 1.00 94.19 283 GLU A C 1
ATOM 2213 O O . GLU A 1 283 ? 4.194 -14.377 -11.658 1.00 94.19 283 GLU A O 1
ATOM 2218 N N . GLU A 1 284 ? 5.069 -15.790 -13.141 1.00 95.56 284 GLU A N 1
ATOM 2219 C CA . GLU A 1 284 ? 4.149 -16.879 -12.781 1.00 95.56 284 GLU A CA 1
ATOM 2220 C C . GLU A 1 284 ? 4.308 -17.308 -11.313 1.00 95.56 284 GLU A C 1
ATOM 2222 O O . GLU A 1 284 ? 3.311 -17.479 -10.604 1.00 95.56 284 GLU A O 1
ATOM 2227 N N . GLU A 1 285 ? 5.543 -17.445 -10.819 1.00 94.19 285 GLU A N 1
ATOM 2228 C CA . GLU A 1 285 ? 5.803 -17.836 -9.429 1.00 94.19 285 GLU A CA 1
ATOM 2229 C C . GLU A 1 285 ? 5.302 -16.780 -8.426 1.00 94.19 285 GLU A C 1
ATOM 2231 O O . GLU A 1 285 ? 4.744 -17.148 -7.388 1.00 94.19 285 GLU A O 1
ATOM 2236 N N . ASN A 1 286 ? 5.405 -15.484 -8.749 1.00 93.75 286 ASN A N 1
ATOM 2237 C CA . ASN A 1 286 ? 4.881 -14.390 -7.921 1.00 93.75 286 ASN A CA 1
ATOM 2238 C C . ASN A 1 286 ? 3.362 -14.499 -7.684 1.00 93.75 286 ASN A C 1
ATOM 2240 O O . ASN A 1 286 ? 2.890 -14.255 -6.569 1.00 93.75 286 ASN A O 1
ATOM 2244 N N . TYR A 1 287 ? 2.595 -14.914 -8.698 1.00 95.44 287 TYR A N 1
ATOM 2245 C CA . TYR A 1 287 ? 1.127 -14.984 -8.630 1.00 95.44 287 TYR A CA 1
ATOM 2246 C C . TYR A 1 287 ? 0.570 -16.375 -8.301 1.00 95.44 287 TYR A C 1
ATOM 2248 O O . TYR A 1 287 ? -0.611 -16.513 -7.973 1.00 95.44 287 TYR A O 1
ATOM 2256 N N . LYS A 1 288 ? 1.410 -17.408 -8.268 1.00 95.50 288 LYS A N 1
ATOM 2257 C CA . LYS A 1 288 ? 1.034 -18.786 -7.905 1.00 95.50 288 LYS A CA 1
ATOM 2258 C C . LYS A 1 288 ? 0.365 -18.924 -6.536 1.00 95.50 288 LYS A C 1
ATOM 2260 O O . LYS A 1 288 ? -0.375 -19.874 -6.282 1.00 95.50 288 LYS A O 1
ATOM 2265 N N . VAL A 1 289 ? 0.579 -17.961 -5.637 1.00 94.75 289 VAL A N 1
ATOM 2266 C CA . VAL A 1 289 ? -0.096 -17.895 -4.329 1.00 94.75 289 VAL A CA 1
ATOM 2267 C C . VAL A 1 289 ? -1.630 -17.912 -4.446 1.00 94.75 289 VAL A C 1
ATOM 2269 O O . VAL A 1 289 ? -2.306 -18.369 -3.518 1.00 94.75 289 VAL A O 1
ATOM 2272 N N . PHE A 1 290 ? -2.177 -17.459 -5.579 1.00 96.75 290 PHE A N 1
ATOM 2273 C CA . PHE A 1 290 ? -3.613 -17.389 -5.849 1.00 96.75 290 PHE A CA 1
ATOM 2274 C C . PHE A 1 290 ? -4.221 -18.704 -6.372 1.00 96.75 290 PHE A C 1
ATOM 2276 O O . PHE A 1 290 ? -5.448 -18.815 -6.448 1.00 96.75 290 PHE A O 1
ATOM 2283 N N . ASP A 1 291 ? -3.412 -19.730 -6.653 1.00 96.44 291 ASP A N 1
ATOM 2284 C CA . ASP A 1 291 ? -3.893 -21.006 -7.186 1.00 96.44 291 ASP A CA 1
ATOM 2285 C C . ASP A 1 291 ? -4.898 -21.693 -6.248 1.00 96.44 291 ASP A C 1
ATOM 2287 O O . ASP A 1 291 ? -4.621 -22.019 -5.086 1.00 96.44 291 ASP A O 1
ATOM 2291 N N . GLY A 1 292 ? -6.105 -21.929 -6.773 1.00 95.62 292 GLY A N 1
ATOM 2292 C CA . GLY A 1 292 ? -7.198 -22.570 -6.040 1.00 95.62 292 GLY A CA 1
ATOM 2293 C C . GLY A 1 292 ? -7.724 -21.754 -4.853 1.00 95.62 292 GLY A C 1
ATOM 2294 O O . GLY A 1 292 ? -8.351 -22.324 -3.954 1.00 95.62 292 GLY A O 1
ATOM 2295 N N . LYS A 1 293 ? -7.453 -20.443 -4.806 1.00 96.81 293 LYS A N 1
ATOM 2296 C CA . LYS A 1 293 ? -7.905 -19.549 -3.734 1.00 96.81 293 LYS A CA 1
ATOM 2297 C C . LYS A 1 293 ? -9.193 -18.834 -4.109 1.00 96.81 293 LYS A C 1
ATOM 2299 O O . LYS A 1 293 ? -9.436 -18.501 -5.263 1.00 96.81 293 LYS A O 1
ATOM 2304 N N . ASN A 1 294 ? -10.017 -18.578 -3.098 1.00 97.75 294 ASN A N 1
ATOM 2305 C CA . ASN A 1 294 ? -11.199 -17.741 -3.247 1.00 97.75 294 ASN A CA 1
ATOM 2306 C C . ASN A 1 294 ? -10.794 -16.271 -3.084 1.00 97.75 294 ASN A C 1
ATOM 2308 O O . ASN A 1 294 ? -10.622 -15.812 -1.954 1.00 97.75 294 ASN A O 1
ATOM 2312 N N . VAL A 1 295 ? -10.624 -15.556 -4.195 1.00 98.12 295 VAL A N 1
ATOM 2313 C CA . VAL A 1 295 ? -10.376 -14.109 -4.204 1.00 98.12 295 VAL A CA 1
ATOM 2314 C C . VAL A 1 295 ? -11.716 -13.390 -4.323 1.00 98.12 295 VAL A C 1
ATOM 2316 O O . VAL A 1 295 ? -12.411 -13.519 -5.327 1.00 98.12 295 VAL A O 1
ATOM 2319 N N . LEU A 1 296 ? -12.080 -12.650 -3.279 1.00 98.00 296 LEU A N 1
ATOM 2320 C CA . LEU A 1 296 ? -13.319 -11.881 -3.210 1.00 98.00 296 LEU A CA 1
ATOM 2321 C C . LEU A 1 296 ? -13.202 -10.551 -3.963 1.00 98.00 296 LEU A C 1
ATOM 2323 O O . LEU A 1 296 ? -14.158 -10.125 -4.607 1.00 98.00 296 LEU A O 1
ATOM 2327 N N . LEU A 1 297 ? -12.051 -9.882 -3.850 1.00 98.19 297 LEU A N 1
ATOM 2328 C CA . LEU A 1 297 ? -11.834 -8.557 -4.424 1.00 98.19 297 LEU A CA 1
ATOM 2329 C C . LEU A 1 297 ? -10.363 -8.334 -4.780 1.00 98.19 297 LEU A C 1
ATOM 2331 O O . LEU A 1 297 ? -9.478 -8.603 -3.970 1.00 98.19 297 LEU A O 1
ATOM 2335 N N . LEU A 1 298 ? -10.132 -7.762 -5.960 1.00 97.88 298 LEU A N 1
ATOM 2336 C CA . LEU A 1 298 ? -8.851 -7.211 -6.392 1.00 97.88 298 LEU A CA 1
ATOM 2337 C C . LEU A 1 298 ? -8.982 -5.687 -6.507 1.00 97.88 298 LEU A C 1
ATOM 2339 O O . LEU A 1 298 ? -9.822 -5.195 -7.259 1.00 97.88 298 LEU A O 1
ATOM 2343 N N . LEU A 1 299 ? -8.143 -4.952 -5.780 1.00 97.62 299 LEU A N 1
ATOM 2344 C CA . LEU A 1 299 ? -7.924 -3.519 -5.972 1.00 97.62 299 LEU A CA 1
ATOM 2345 C C . LEU A 1 299 ? -6.738 -3.363 -6.931 1.00 97.62 299 LEU A C 1
ATOM 2347 O O . LEU A 1 299 ? -5.586 -3.395 -6.496 1.00 97.62 299 LEU A O 1
ATOM 2351 N N . GLY A 1 300 ? -7.029 -3.303 -8.230 1.00 94.44 300 GLY A N 1
ATOM 2352 C CA . GLY A 1 300 ? -6.017 -3.149 -9.277 1.00 94.44 300 GLY A CA 1
ATOM 2353 C C . GLY A 1 300 ? -5.701 -1.684 -9.554 1.00 94.44 300 GLY A C 1
ATOM 2354 O O . GLY A 1 300 ? -6.605 -0.847 -9.517 1.00 94.44 300 GLY A O 1
ATOM 2355 N N . GLU A 1 301 ? -4.437 -1.385 -9.851 1.00 93.12 301 GLU A N 1
ATOM 2356 C CA . GLU A 1 301 ? -4.073 -0.071 -10.377 1.00 93.12 301 GLU A CA 1
ATOM 2357 C C . GLU A 1 301 ? -4.629 0.136 -11.792 1.00 93.12 301 GLU A C 1
ATOM 2359 O O . GLU A 1 301 ? -4.873 -0.815 -12.541 1.00 93.12 301 GLU A O 1
ATOM 2364 N N . SER A 1 302 ? -4.859 1.397 -12.149 1.00 94.62 302 SER A N 1
ATOM 2365 C CA . SER A 1 302 ? -5.491 1.765 -13.415 1.00 94.62 302 SER A CA 1
ATOM 2366 C C . SER A 1 302 ? -4.697 2.792 -14.220 1.00 94.62 302 SER A C 1
ATOM 2368 O O . SER A 1 302 ? -5.241 3.379 -15.151 1.00 94.62 302 SER A O 1
ATOM 2370 N N . THR A 1 303 ? -3.424 3.026 -13.889 1.00 92.81 303 THR A N 1
ATOM 2371 C CA . THR A 1 303 ? -2.623 4.123 -14.460 1.00 92.81 303 THR A CA 1
ATOM 2372 C C . THR A 1 303 ? -2.505 4.034 -15.979 1.00 92.81 303 THR A C 1
ATOM 2374 O O . THR A 1 303 ? -2.523 5.051 -16.668 1.00 92.81 303 THR A O 1
ATOM 2377 N N . ASN A 1 304 ? -2.415 2.813 -16.512 1.00 92.38 304 ASN A N 1
ATOM 2378 C CA . ASN A 1 304 ? -2.101 2.571 -17.919 1.00 92.38 304 ASN A CA 1
ATOM 2379 C C . ASN A 1 304 ? -3.233 1.892 -18.715 1.00 92.38 304 ASN A C 1
ATOM 2381 O O . ASN A 1 304 ? -2.987 1.384 -19.806 1.00 92.38 304 ASN A O 1
ATOM 2385 N N . ILE A 1 305 ? -4.470 1.863 -18.198 1.00 93.19 305 ILE A N 1
ATOM 2386 C CA . ILE A 1 305 ? -5.576 1.077 -18.794 1.00 93.19 305 ILE A CA 1
ATOM 2387 C C . ILE A 1 305 ? -6.005 1.550 -20.188 1.00 93.19 305 ILE A C 1
ATOM 2389 O O . ILE A 1 305 ? -6.620 0.788 -20.931 1.00 93.19 305 ILE A O 1
ATOM 2393 N N . GLU A 1 306 ? -5.701 2.797 -20.548 1.00 93.44 306 GLU A N 1
ATOM 2394 C CA . GLU A 1 306 ? -6.022 3.352 -21.867 1.00 93.44 306 GLU A CA 1
ATOM 2395 C C . GLU A 1 306 ? -5.055 2.874 -22.961 1.00 93.44 306 GLU A C 1
ATOM 2397 O O . GLU A 1 306 ? -5.352 3.015 -24.148 1.00 93.44 306 GLU A O 1
ATOM 2402 N N . ASN A 1 307 ? -3.918 2.278 -22.581 1.00 93.12 307 ASN A N 1
ATOM 2403 C CA . ASN A 1 307 ? -2.898 1.791 -23.502 1.00 93.12 307 ASN A CA 1
ATOM 2404 C C . ASN A 1 307 ? -3.054 0.276 -23.721 1.00 93.12 307 ASN A C 1
ATOM 2406 O O . ASN A 1 307 ? -2.716 -0.512 -22.837 1.00 93.12 307 ASN A O 1
ATOM 2410 N N . PRO A 1 308 ? -3.558 -0.168 -24.888 1.00 92.31 308 PRO A N 1
ATOM 2411 C CA . PRO A 1 308 ? -3.733 -1.588 -25.160 1.00 92.31 308 PRO A CA 1
ATOM 2412 C C . PRO A 1 308 ? -2.392 -2.290 -25.407 1.00 92.31 308 PRO A C 1
ATOM 2414 O O . PRO A 1 308 ? -1.448 -1.702 -25.933 1.00 92.31 308 PRO A O 1
ATOM 2417 N N . GLY A 1 309 ? -2.353 -3.594 -25.134 1.00 90.12 309 GLY A N 1
ATOM 2418 C CA . GLY A 1 309 ? -1.190 -4.443 -25.388 1.00 90.12 309 GLY A CA 1
ATOM 2419 C C . GLY A 1 309 ? -0.371 -4.691 -24.127 1.00 90.12 309 GLY A C 1
ATOM 2420 O O . GLY A 1 309 ? -0.931 -4.821 -23.042 1.00 90.12 309 GLY A O 1
ATOM 2421 N N . PHE A 1 310 ? 0.945 -4.802 -24.294 1.00 88.69 310 PHE A N 1
ATOM 2422 C CA . PHE A 1 310 ? 1.874 -5.083 -23.207 1.00 88.69 310 PHE A CA 1
ATOM 2423 C C . PHE A 1 310 ? 2.958 -4.010 -23.128 1.00 88.69 310 PHE A C 1
ATOM 2425 O O . PHE A 1 310 ? 3.363 -3.447 -24.148 1.00 88.69 310 PHE A O 1
ATOM 2432 N N . SER A 1 311 ? 3.439 -3.752 -21.914 1.00 89.62 311 SER A N 1
ATOM 2433 C CA . SER A 1 311 ? 4.603 -2.899 -21.684 1.00 89.62 311 SER A CA 1
ATOM 2434 C C . SER A 1 311 ? 5.848 -3.511 -22.319 1.00 89.62 311 SER A C 1
ATOM 2436 O O . SER A 1 311 ? 6.037 -4.719 -22.277 1.00 89.62 311 SER A O 1
ATOM 2438 N N . THR A 1 312 ? 6.732 -2.684 -22.872 1.00 89.56 312 THR A N 1
ATOM 2439 C CA . THR A 1 312 ? 8.011 -3.169 -23.406 1.00 89.56 312 THR A CA 1
ATOM 2440 C C . THR A 1 312 ? 8.804 -3.906 -22.314 1.00 89.56 312 THR A C 1
ATOM 2442 O O . THR A 1 312 ? 9.017 -3.319 -21.248 1.00 89.56 312 THR A O 1
ATOM 2445 N N . PRO A 1 313 ? 9.280 -5.143 -22.564 1.00 88.44 313 PRO A N 1
ATOM 2446 C CA . PRO A 1 313 ? 10.096 -5.877 -21.602 1.00 88.44 313 PRO A CA 1
ATOM 2447 C C . PRO A 1 313 ? 11.379 -5.127 -21.244 1.00 88.44 313 PRO A C 1
ATOM 2449 O O . PRO A 1 313 ? 12.002 -4.481 -22.092 1.00 88.44 313 PRO A O 1
ATOM 2452 N N . GLU A 1 314 ? 11.817 -5.247 -19.994 1.00 85.69 314 GLU A N 1
ATOM 2453 C CA . GLU A 1 314 ? 13.005 -4.532 -19.512 1.00 85.69 314 GLU A CA 1
ATOM 2454 C C . GLU A 1 314 ? 14.299 -5.014 -20.187 1.00 85.69 314 GLU A C 1
ATOM 2456 O O . GLU A 1 314 ? 15.211 -4.222 -20.428 1.00 85.69 314 GLU A O 1
ATOM 2461 N N . SER A 1 315 ? 14.339 -6.284 -20.601 1.00 86.44 315 SER A N 1
ATOM 2462 C CA . SER A 1 315 ? 15.426 -6.864 -21.399 1.00 86.44 315 SER A CA 1
ATOM 2463 C C . SER A 1 315 ? 15.655 -6.116 -22.715 1.00 86.44 315 SER A C 1
ATOM 2465 O O . SER A 1 315 ? 16.792 -5.799 -23.056 1.00 86.44 315 SER A O 1
ATOM 2467 N N . VAL A 1 316 ? 14.579 -5.738 -23.411 1.00 88.50 316 VAL A N 1
ATOM 2468 C CA . VAL A 1 316 ? 14.651 -4.977 -24.668 1.00 88.50 316 VAL A CA 1
ATOM 2469 C C . VAL A 1 316 ? 15.220 -3.577 -24.426 1.00 88.50 316 VAL A C 1
ATOM 2471 O O . VAL A 1 316 ? 16.016 -3.079 -25.221 1.00 88.50 316 VAL A O 1
ATOM 2474 N N . VAL A 1 317 ? 14.845 -2.931 -23.317 1.00 89.25 317 VAL A N 1
ATOM 2475 C CA . VAL A 1 317 ? 15.393 -1.617 -22.939 1.00 89.25 317 VAL A CA 1
ATOM 2476 C C . VAL A 1 317 ? 16.890 -1.722 -22.646 1.00 89.25 317 VAL A C 1
ATOM 2478 O O . VAL A 1 317 ? 17.664 -0.888 -23.120 1.00 89.25 317 VAL A O 1
ATOM 2481 N N . HIS A 1 318 ? 17.306 -2.756 -21.911 1.00 89.25 318 HIS A N 1
ATOM 2482 C CA . HIS A 1 318 ? 18.708 -3.008 -21.593 1.00 89.25 318 HIS A CA 1
ATOM 2483 C C . HIS A 1 318 ? 19.557 -3.234 -22.853 1.00 89.25 318 HIS A C 1
ATOM 2485 O O . HIS A 1 318 ? 20.618 -2.622 -22.994 1.00 89.25 318 HIS A O 1
ATOM 2491 N N . ASP A 1 319 ? 19.080 -4.059 -23.787 1.00 92.19 319 ASP A N 1
ATOM 2492 C CA . ASP A 1 319 ? 19.795 -4.363 -25.030 1.00 92.19 319 ASP A CA 1
ATOM 2493 C C . ASP A 1 319 ? 19.977 -3.114 -25.902 1.00 92.19 319 ASP A C 1
ATOM 2495 O O . ASP A 1 319 ? 21.092 -2.825 -26.348 1.00 92.19 319 ASP A O 1
ATOM 2499 N N . ASN A 1 320 ? 18.918 -2.313 -26.053 1.00 93.75 320 ASN A N 1
ATOM 2500 C CA . ASN A 1 320 ? 18.972 -1.047 -26.789 1.00 93.75 320 ASN A CA 1
ATOM 2501 C C . ASN A 1 320 ? 19.934 -0.043 -26.135 1.00 93.75 320 ASN A C 1
ATOM 2503 O O . ASN A 1 320 ? 20.717 0.616 -26.821 1.00 93.75 320 ASN A O 1
ATOM 2507 N N . LEU A 1 321 ? 19.913 0.077 -24.803 1.00 94.50 321 LEU A N 1
ATOM 2508 C CA . LEU A 1 321 ? 20.832 0.962 -24.087 1.00 94.50 321 LEU A CA 1
ATOM 2509 C C . LEU A 1 321 ? 22.289 0.508 -24.261 1.00 94.50 321 LEU A C 1
ATOM 2511 O O . LEU A 1 321 ? 23.174 1.338 -24.474 1.00 94.50 321 LEU A O 1
ATOM 2515 N N . ALA A 1 322 ? 22.542 -0.801 -24.207 1.00 94.19 322 ALA A N 1
ATOM 2516 C CA . ALA A 1 322 ? 23.870 -1.365 -24.414 1.00 94.19 322 ALA A CA 1
ATOM 2517 C C . ALA A 1 322 ? 24.397 -1.123 -25.838 1.00 94.19 322 ALA A C 1
ATOM 2519 O O . ALA A 1 322 ? 25.607 -0.978 -26.014 1.00 94.19 322 ALA A O 1
ATOM 2520 N N . GLU A 1 323 ? 23.523 -1.082 -26.845 1.00 95.38 323 GLU A N 1
ATOM 2521 C CA . GLU A 1 323 ? 23.883 -0.713 -28.216 1.00 95.38 323 GLU A CA 1
ATOM 2522 C C . GLU A 1 323 ? 24.260 0.771 -28.320 1.00 95.38 323 GLU A C 1
ATOM 2524 O O . GLU A 1 323 ? 25.340 1.087 -28.818 1.00 95.38 323 GLU A O 1
ATOM 2529 N N . ILE A 1 324 ? 23.439 1.668 -27.760 1.00 95.44 324 ILE A N 1
ATOM 2530 C CA . ILE A 1 324 ? 23.688 3.121 -27.766 1.00 95.44 324 ILE A CA 1
ATOM 2531 C C . ILE A 1 324 ? 25.001 3.475 -27.055 1.00 95.44 324 ILE A C 1
ATOM 2533 O O . ILE A 1 324 ? 25.744 4.335 -27.510 1.00 95.44 324 ILE A O 1
ATOM 2537 N N . VAL A 1 325 ? 25.318 2.820 -25.936 1.00 95.38 325 VAL A N 1
ATOM 2538 C CA . VAL A 1 325 ? 26.567 3.091 -25.199 1.00 95.38 325 VAL A CA 1
ATOM 2539 C C . VAL A 1 325 ? 27.810 2.620 -25.970 1.00 95.38 325 VAL A C 1
ATOM 2541 O O . VAL A 1 325 ? 28.908 3.120 -25.727 1.00 95.38 325 VAL A O 1
ATOM 2544 N N . LYS A 1 326 ? 27.665 1.654 -26.887 1.00 91.44 326 LYS A N 1
ATOM 2545 C CA . LYS A 1 326 ? 28.770 1.154 -27.720 1.00 91.44 326 LYS A CA 1
ATOM 2546 C C . LYS A 1 326 ? 29.023 2.002 -28.972 1.00 91.44 326 LYS A C 1
ATOM 2548 O O . LYS A 1 326 ? 30.123 1.887 -29.515 1.00 91.44 326 LYS A O 1
ATOM 2553 N N . SER A 1 327 ? 28.033 2.766 -29.448 1.00 71.75 327 SER A N 1
ATOM 2554 C CA . SER A 1 327 ? 28.133 3.628 -30.640 1.00 71.75 327 SER A CA 1
ATOM 2555 C C . SER A 1 327 ? 28.872 4.931 -30.362 1.00 71.75 327 SER A C 1
ATOM 2557 O O . SER A 1 327 ? 29.680 5.334 -31.227 1.00 71.75 327 SER A O 1
#

Radius of gyration: 33.45 Å; Cα contacts (8 Å, |Δi|>4): 418; chains: 1; bounding box: 99×121×56 Å

Foldseek 3Di:
DDDDDDDDDDDDDDDDDDDDDDDDDDDDDDDDDDDDDDDDDDDDDDDDDDDDDDDDDDDDDDDDDDDDDDDDDDDDDDDDDDDDDDDDDDPDDPPPPPPDDPPPPDAADQQDKDKDFLDDPPDHFQGWIWIDHNQAIEIEFWIWDADDPVDPPDGIHGGDCPVQLVVLNRYQEYEFQDQDRSRHVCCLVCCVSSVQHEYEFADVNLVSNVVNCVVVVVRDDHHYDHDDAFDWDCRPNWIKTWFDAADPHPRGIKIWIQDPQFTEIESDDHFFADDPQHGDPNSCVRCCVCVPGGHPYYPYDDPCVVPDDHDDHVVVVVVVVVVVVVD

Nearest PDB structures (foldseek):
  4xww-assembly1_B  TM=9.112E-01  e=5.215E-20  Deinococcus radiodurans
  5a0v-assembly2_B  TM=9.073E-01  e=1.972E-18  Streptomyces coelicolor A3(2)
  7wnt-assembly1_A  TM=8.971E-01  e=2.371E-18  Mycobacterium tuberculosis H37Rv
  7wnu-assembly1_B  TM=8.917E-01  e=1.175E-17  Mycobacterium tuberculosis H37Rv
  7pcr-assembly1_A-2  TM=8.659E-01  e=2.257E-16  Helicobacter pylori 26695

Mean predicted aligned error: 16.22 Å